Protein AF-A0A7S2X6U7-F1 (afdb_monomer_lite)

Organism: NCBI:txid641309

pLDDT: mean 71.82, std 23.66, range [27.11, 98.56]

Structure (mmCIF, N/CA/C/O backbone):
data_AF-A0A7S2X6U7-F1
#
_entry.id   AF-A0A7S2X6U7-F1
#
loop_
_atom_site.group_PDB
_atom_site.id
_atom_site.type_symbol
_atom_site.label_atom_id
_atom_site.label_alt_id
_atom_site.label_comp_id
_atom_site.label_asym_id
_atom_site.label_entity_id
_atom_site.label_seq_id
_atom_site.pdbx_PDB_ins_code
_atom_site.Cartn_x
_atom_site.Cartn_y
_atom_site.Cartn_z
_atom_site.occupancy
_atom_site.B_iso_or_equiv
_atom_site.auth_seq_id
_atom_site.auth_comp_id
_atom_site.auth_asym_id
_atom_site.auth_atom_id
_atom_site.pdbx_PDB_model_num
ATOM 1 N N . MET A 1 1 ? -25.472 -5.362 -15.253 1.00 47.94 1 MET A N 1
ATOM 2 C CA . MET A 1 1 ? -26.009 -4.084 -14.735 1.00 47.94 1 MET A CA 1
ATOM 3 C C . MET A 1 1 ? -25.404 -2.949 -15.537 1.00 47.94 1 MET A C 1
ATOM 5 O O . MET A 1 1 ? -24.225 -3.031 -15.860 1.00 47.94 1 MET A O 1
ATOM 9 N N . ARG A 1 2 ? -26.190 -1.933 -15.903 1.00 36.50 2 ARG A N 1
ATOM 10 C CA . ARG A 1 2 ? -25.631 -0.681 -16.430 1.00 36.50 2 ARG A CA 1
ATOM 11 C C . ARG A 1 2 ? -24.960 0.072 -15.272 1.00 36.50 2 ARG A C 1
ATOM 13 O O . ARG A 1 2 ? -25.341 -0.124 -14.120 1.00 36.50 2 ARG A O 1
ATOM 20 N N . PHE A 1 3 ? -23.956 0.897 -15.565 1.00 41.44 3 PHE A N 1
ATOM 21 C CA . PHE A 1 3 ? -23.145 1.609 -14.561 1.00 41.44 3 PHE A CA 1
ATOM 22 C C . PHE A 1 3 ? -23.933 2.624 -13.695 1.00 41.44 3 PHE A C 1
ATOM 24 O O . PHE A 1 3 ? -23.368 3.243 -12.801 1.00 41.44 3 PHE A O 1
ATOM 31 N N . ASP A 1 4 ? -25.234 2.798 -13.935 1.00 49.16 4 ASP A N 1
ATOM 32 C CA . ASP A 1 4 ? -26.130 3.788 -13.333 1.00 49.16 4 ASP A CA 1
ATOM 33 C C . ASP A 1 4 ? -27.298 3.170 -12.527 1.00 49.16 4 ASP A C 1
ATOM 35 O O . ASP A 1 4 ? -28.348 3.792 -12.342 1.00 49.16 4 ASP A O 1
ATOM 39 N N . THR A 1 5 ? -27.148 1.942 -12.026 1.00 43.78 5 THR A N 1
ATOM 40 C CA . THR A 1 5 ? -28.189 1.252 -11.236 1.00 43.78 5 THR A CA 1
ATOM 41 C C . THR A 1 5 ? -27.679 0.872 -9.841 1.00 43.78 5 THR A C 1
ATOM 43 O O . THR A 1 5 ? -26.534 0.450 -9.705 1.00 43.78 5 THR A O 1
ATOM 46 N N . VAL A 1 6 ? -28.518 1.004 -8.806 1.00 56.34 6 VAL A N 1
ATOM 47 C CA . VAL A 1 6 ? -28.219 0.581 -7.419 1.00 56.34 6 VAL A CA 1
ATOM 48 C C . VAL A 1 6 ? -29.300 -0.368 -6.884 1.00 56.34 6 VAL A C 1
ATOM 50 O O . VAL A 1 6 ? -30.431 -0.367 -7.378 1.00 56.34 6 VAL A O 1
ATOM 53 N N . VAL A 1 7 ? -28.950 -1.187 -5.886 1.00 58.34 7 VAL A N 1
ATOM 54 C CA . VAL A 1 7 ? -29.838 -2.189 -5.263 1.00 58.34 7 VAL A CA 1
ATOM 55 C C . VAL A 1 7 ? -30.674 -1.551 -4.142 1.00 58.34 7 VAL A C 1
ATOM 57 O O . VAL A 1 7 ? -30.137 -0.797 -3.333 1.00 58.34 7 VAL A O 1
ATOM 60 N N . GLY A 1 8 ? -31.985 -1.825 -4.112 1.00 65.12 8 GLY A N 1
ATOM 61 C CA . GLY A 1 8 ? -32.908 -1.406 -3.043 1.00 65.12 8 GLY A CA 1
ATOM 62 C C . GLY A 1 8 ? -33.070 -2.428 -1.904 1.00 65.12 8 GLY A C 1
ATOM 63 O O . GLY A 1 8 ? -32.222 -3.292 -1.709 1.00 65.12 8 GLY A O 1
ATOM 64 N N . GLU A 1 9 ? -34.179 -2.351 -1.156 1.00 59.53 9 GLU A N 1
ATOM 65 C CA . GLU A 1 9 ? -34.582 -3.396 -0.194 1.00 59.53 9 GLU A CA 1
ATOM 66 C C . GLU A 1 9 ? -34.986 -4.690 -0.923 1.00 59.53 9 GLU A C 1
ATOM 68 O O . GLU A 1 9 ? -35.644 -4.641 -1.965 1.00 59.53 9 GLU A O 1
ATOM 73 N N . PHE A 1 10 ? -34.634 -5.848 -0.362 1.00 56.69 10 PHE A N 1
ATOM 74 C CA . PHE A 1 10 ? -35.029 -7.161 -0.875 1.00 56.69 10 PHE A CA 1
ATOM 75 C C . PHE A 1 10 ? -35.418 -8.085 0.285 1.00 56.69 10 PHE A C 1
ATOM 77 O O . PHE A 1 10 ? -34.894 -7.973 1.391 1.00 56.69 10 PHE A O 1
ATOM 84 N N . ASN A 1 11 ? -36.368 -8.984 0.031 1.00 56.31 11 ASN A N 1
ATOM 85 C CA . ASN A 1 11 ? -36.926 -9.894 1.027 1.00 56.31 11 ASN A CA 1
ATOM 86 C C . ASN A 1 11 ? -36.502 -11.323 0.663 1.00 56.31 11 ASN A C 1
ATOM 88 O O . ASN A 1 11 ? -36.795 -11.767 -0.446 1.00 56.31 11 ASN A O 1
ATOM 92 N N . VAL A 1 12 ? -35.783 -12.019 1.550 1.00 56.94 12 VAL A N 1
ATOM 93 C CA . VAL A 1 12 ? -35.306 -13.392 1.304 1.00 56.94 12 VAL A CA 1
ATOM 94 C C . VAL A 1 12 ? -36.355 -14.373 1.836 1.00 56.94 12 VAL A C 1
ATOM 96 O O . VAL A 1 12 ? -36.555 -14.429 3.051 1.00 56.94 12 VAL A O 1
ATOM 99 N N . PRO A 1 13 ? -37.056 -15.137 0.977 1.00 56.38 13 PRO A N 1
ATOM 100 C CA . PRO A 1 13 ? -38.067 -16.076 1.443 1.00 56.38 13 PRO A CA 1
ATOM 101 C C . PRO A 1 13 ? -37.433 -17.221 2.252 1.00 56.38 13 PRO A C 1
ATOM 103 O O . PRO A 1 13 ? -36.347 -17.684 1.907 1.00 56.38 13 PRO A O 1
ATOM 106 N N . PRO A 1 14 ? -38.126 -17.754 3.274 1.00 60.50 14 PRO A N 1
ATOM 107 C CA . PRO A 1 14 ? -37.619 -18.840 4.119 1.00 60.50 14 PRO A CA 1
ATOM 108 C C . PRO A 1 14 ? -37.484 -20.212 3.415 1.00 60.50 14 PRO A C 1
ATOM 110 O O . PRO A 1 14 ? -37.078 -21.176 4.059 1.00 60.50 14 PRO A O 1
ATOM 113 N N . ALA A 1 15 ? -37.791 -20.326 2.113 1.00 54.41 15 ALA A N 1
ATOM 114 C CA . ALA A 1 15 ? -37.618 -21.551 1.325 1.00 54.41 15 ALA A CA 1
ATOM 115 C C . ALA A 1 15 ? -37.253 -21.256 -0.148 1.00 54.41 15 ALA A C 1
ATOM 117 O O . ALA A 1 15 ? -37.967 -20.536 -0.850 1.00 54.41 15 ALA A O 1
ATOM 118 N N . LEU A 1 16 ? -36.149 -21.851 -0.614 1.00 59.88 16 LEU A N 1
ATOM 119 C CA . LEU A 1 16 ? -35.613 -21.780 -1.982 1.00 59.88 16 LEU A CA 1
ATOM 120 C C . LEU A 1 16 ? -36.465 -22.612 -2.959 1.00 59.88 16 LEU A C 1
ATOM 122 O O . LEU A 1 16 ? -36.132 -23.754 -3.265 1.00 59.88 16 LEU A O 1
ATOM 126 N N . CYS A 1 17 ? -37.579 -22.060 -3.439 1.00 55.19 17 CYS A N 1
ATOM 127 C CA . CYS A 1 17 ? -38.293 -22.581 -4.619 1.00 55.19 17 CYS A CA 1
ATOM 128 C C . CYS A 1 17 ? -38.711 -21.484 -5.613 1.00 55.19 17 CYS A C 1
ATOM 130 O O . CYS A 1 17 ? -39.062 -21.810 -6.741 1.00 55.19 17 CYS A O 1
ATOM 132 N N . ASN A 1 18 ? -38.648 -20.204 -5.223 1.00 66.12 18 ASN A N 1
ATOM 133 C CA . ASN A 1 18 ? -38.999 -19.070 -6.079 1.00 66.12 18 ASN A CA 1
ATOM 134 C C . ASN A 1 18 ? -37.782 -18.142 -6.258 1.00 66.12 18 ASN A C 1
ATOM 136 O O . ASN A 1 18 ? -37.056 -17.944 -5.278 1.00 66.12 18 ASN A O 1
ATOM 140 N N . PRO A 1 19 ? -37.573 -17.553 -7.453 1.00 70.19 19 PRO A N 1
ATOM 141 C CA . PRO A 1 19 ? -36.501 -16.590 -7.692 1.00 70.19 19 PRO A CA 1
ATOM 142 C C . PRO A 1 19 ? -36.563 -15.408 -6.717 1.00 70.19 19 PRO A C 1
ATOM 144 O O . PRO A 1 19 ? -37.639 -14.903 -6.388 1.00 70.19 19 PRO A O 1
ATOM 147 N N . ILE A 1 20 ? -35.401 -14.938 -6.269 1.00 79.38 20 ILE A N 1
ATOM 148 C CA . ILE A 1 20 ? -35.270 -13.711 -5.482 1.00 79.38 20 ILE A CA 1
ATOM 149 C C . ILE A 1 20 ? -35.507 -12.530 -6.426 1.00 79.38 20 ILE A C 1
ATOM 151 O O . ILE A 1 20 ? -34.737 -12.316 -7.361 1.00 79.38 20 ILE A O 1
ATOM 155 N N . GLY A 1 21 ? -36.558 -11.751 -6.170 1.00 81.75 21 GLY A N 1
ATOM 156 C CA . GLY A 1 21 ? -36.839 -10.514 -6.896 1.00 81.75 21 GLY A CA 1
ATOM 157 C C . GLY A 1 21 ? -36.103 -9.323 -6.283 1.00 81.75 21 GLY A C 1
ATOM 158 O O . GLY A 1 21 ? -36.413 -8.902 -5.168 1.00 81.75 21 GLY A O 1
ATOM 159 N N . ILE A 1 22 ? -35.152 -8.748 -7.016 1.00 81.75 22 ILE A N 1
ATOM 160 C CA . ILE A 1 22 ? -34.400 -7.554 -6.616 1.00 81.75 22 ILE A CA 1
ATOM 161 C C . ILE A 1 22 ? -34.928 -6.348 -7.397 1.00 81.75 22 ILE A C 1
ATOM 163 O O . ILE A 1 22 ? -34.773 -6.280 -8.616 1.00 81.75 22 ILE A O 1
ATOM 167 N N . GLN A 1 23 ? -35.529 -5.371 -6.710 1.00 82.69 23 GLN A N 1
ATOM 168 C CA . GLN A 1 23 ? -35.964 -4.131 -7.362 1.00 82.69 23 GLN A CA 1
ATOM 169 C C . GLN A 1 23 ? -34.774 -3.230 -7.691 1.00 82.69 23 GLN A C 1
ATOM 171 O O . GLN A 1 23 ? -33.970 -2.884 -6.821 1.00 82.69 23 GLN A O 1
ATOM 176 N N . LEU A 1 24 ? -34.709 -2.798 -8.948 1.00 77.75 24 LEU A N 1
ATOM 177 C CA . LEU A 1 24 ? -33.688 -1.877 -9.421 1.00 77.75 24 LEU A CA 1
ATOM 178 C C . LEU A 1 24 ? -34.116 -0.420 -9.187 1.00 77.75 24 LEU A C 1
ATOM 180 O O . LEU A 1 24 ? -35.263 -0.014 -9.414 1.00 77.75 24 LEU A O 1
ATOM 184 N N . ILE A 1 25 ? -33.170 0.391 -8.715 1.00 76.81 25 ILE A N 1
ATOM 185 C CA . ILE A 1 25 ? -33.357 1.827 -8.492 1.00 76.81 25 ILE A CA 1
ATOM 186 C C . ILE A 1 25 ? -32.411 2.586 -9.422 1.00 76.81 25 ILE A C 1
ATOM 188 O O . ILE A 1 25 ? -31.224 2.269 -9.527 1.00 76.81 25 ILE A O 1
ATOM 192 N N . SER A 1 26 ? -32.934 3.618 -10.085 1.00 68.88 26 SER A N 1
ATOM 193 C CA . SER A 1 26 ? -32.126 4.506 -10.921 1.00 68.88 26 SER A CA 1
ATOM 194 C C . SER A 1 26 ? -31.208 5.361 -10.047 1.00 68.88 26 SER A C 1
ATOM 196 O O . SER A 1 26 ? -31.695 6.096 -9.178 1.00 68.88 26 SER A O 1
ATOM 198 N N . SER A 1 27 ? -29.896 5.318 -10.308 1.00 63.81 27 SER A N 1
ATOM 199 C CA . SER A 1 27 ? -28.904 6.098 -9.555 1.00 63.81 27 SER A CA 1
ATOM 200 C C . SER A 1 27 ? -29.105 7.611 -9.706 1.00 63.81 27 SER A C 1
ATOM 202 O O . SER A 1 27 ? -28.877 8.358 -8.758 1.00 63.81 27 SER A O 1
ATOM 204 N N . SER A 1 28 ? -29.604 8.069 -10.861 1.00 63.84 28 SER A N 1
ATOM 205 C CA . SER A 1 28 ? -29.776 9.494 -11.176 1.00 63.84 28 SER A CA 1
ATOM 206 C C . SER A 1 28 ? -31.009 10.132 -10.533 1.00 63.84 28 SER A C 1
ATOM 208 O O . SER A 1 28 ? -31.019 11.336 -10.285 1.00 63.84 28 SER A O 1
ATOM 210 N N . LYS A 1 29 ? -32.060 9.350 -10.255 1.00 59.91 29 LYS A N 1
ATOM 211 C CA . LYS A 1 29 ? -33.349 9.873 -9.761 1.00 59.91 29 LYS A CA 1
ATOM 212 C C . LYS A 1 29 ? -33.745 9.369 -8.375 1.00 59.91 29 LYS A C 1
ATOM 214 O O . LYS A 1 29 ? -34.781 9.803 -7.876 1.00 59.91 29 LYS A O 1
ATOM 219 N N . LYS A 1 30 ? -32.988 8.429 -7.784 1.00 60.78 30 LYS A N 1
ATOM 220 C CA . LYS A 1 30 ? -33.367 7.683 -6.562 1.00 60.78 30 LYS A CA 1
ATOM 221 C C . LYS A 1 30 ? -34.826 7.185 -6.597 1.00 60.78 30 LYS A C 1
ATOM 223 O O . LYS A 1 30 ? -35.488 7.077 -5.569 1.00 60.78 30 LYS A O 1
ATOM 228 N N . LYS A 1 31 ? -35.349 6.909 -7.796 1.00 61.62 31 LYS A N 1
ATOM 229 C CA . LYS A 1 31 ? -36.699 6.387 -8.028 1.00 61.62 31 LYS A CA 1
ATOM 230 C C . LYS A 1 31 ? -36.590 4.951 -8.514 1.00 61.62 31 LYS A C 1
ATOM 232 O O . LYS A 1 31 ? -35.707 4.628 -9.313 1.00 61.62 31 LYS A O 1
ATOM 237 N N . ARG A 1 32 ? -37.505 4.111 -8.025 1.00 63.69 32 ARG A N 1
ATOM 238 C CA . ARG A 1 32 ? -37.691 2.736 -8.500 1.00 63.69 32 ARG A CA 1
ATOM 239 C C . ARG A 1 32 ? -37.931 2.780 -10.007 1.00 63.69 32 ARG A C 1
ATOM 241 O O . ARG A 1 32 ? -38.762 3.565 -10.463 1.00 63.69 32 ARG A O 1
ATOM 248 N N . THR A 1 33 ? -37.191 1.976 -10.764 1.00 66.75 33 THR A N 1
ATOM 249 C CA . THR A 1 33 ? -37.375 1.893 -12.222 1.00 66.75 33 THR A CA 1
ATOM 250 C C . THR A 1 33 ? -38.609 1.070 -12.586 1.00 66.75 33 THR A C 1
ATOM 252 O O . THR A 1 33 ? -39.081 1.150 -13.713 1.00 66.75 33 THR A O 1
ATOM 255 N N . GLY A 1 34 ? -39.146 0.305 -11.626 1.00 71.69 34 GLY A N 1
ATOM 256 C CA . GLY A 1 34 ? -40.185 -0.701 -11.857 1.00 71.69 34 GLY A CA 1
ATOM 257 C C . GLY A 1 34 ? -39.620 -2.026 -12.378 1.00 71.69 34 GLY A C 1
ATOM 258 O O . GLY A 1 34 ? -40.352 -3.007 -12.449 1.00 71.69 34 GLY A O 1
ATOM 259 N N . GLU A 1 35 ? -38.324 -2.078 -12.691 1.00 79.94 35 GLU A N 1
ATOM 260 C CA . GLU A 1 35 ? -37.646 -3.290 -13.138 1.00 79.94 35 GLU A CA 1
ATOM 261 C C . GLU A 1 35 ? -37.267 -4.159 -11.934 1.00 79.94 35 GLU A C 1
ATOM 263 O O . GLU A 1 35 ? -36.759 -3.669 -10.919 1.00 79.94 35 GLU A O 1
ATOM 268 N N . THR A 1 36 ? -37.514 -5.461 -12.061 1.00 80.50 36 THR A N 1
ATOM 269 C CA . THR A 1 36 ? -37.141 -6.474 -11.071 1.00 80.50 36 THR A CA 1
ATOM 270 C C . THR A 1 36 ? -36.167 -7.443 -11.722 1.00 80.50 36 THR A C 1
ATOM 272 O O . THR A 1 36 ? -36.425 -7.940 -12.815 1.00 80.50 36 THR A O 1
ATOM 275 N N . LEU A 1 37 ? -35.040 -7.685 -11.061 1.00 84.38 37 LEU A N 1
ATOM 276 C CA . LEU A 1 37 ? -34.085 -8.715 -11.436 1.00 84.38 37 LEU A CA 1
ATOM 277 C C . LEU A 1 37 ? -34.421 -9.987 -10.658 1.00 84.38 37 LEU A C 1
ATOM 279 O O . LEU A 1 37 ? -34.395 -9.970 -9.431 1.00 84.38 37 LEU A O 1
ATOM 283 N N . GLU A 1 38 ? -34.725 -11.068 -11.365 1.00 87.06 38 GLU A N 1
ATOM 284 C CA . GLU A 1 38 ? -34.923 -12.388 -10.766 1.00 87.06 38 GLU A CA 1
ATOM 285 C C . GLU A 1 38 ? -33.590 -13.144 -10.729 1.00 87.06 38 GLU A C 1
ATOM 287 O O . GLU A 1 38 ? -32.910 -13.254 -11.751 1.00 87.06 38 GLU A O 1
ATOM 292 N N . VAL A 1 39 ? -33.193 -13.633 -9.550 1.00 85.31 39 VAL A N 1
ATOM 293 C CA . VAL A 1 39 ? -31.955 -14.408 -9.351 1.00 85.31 39 VAL A CA 1
ATOM 294 C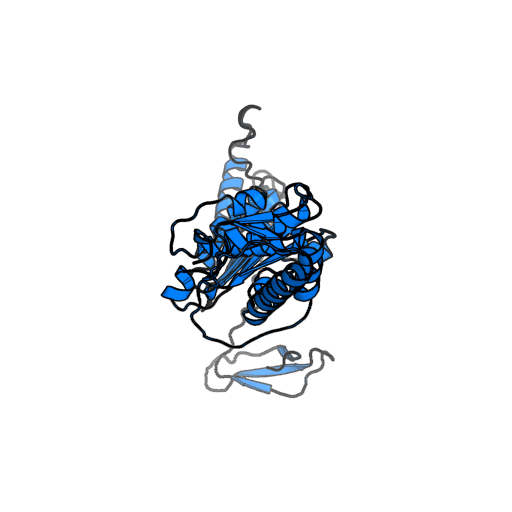 C . VAL A 1 39 ? -32.189 -15.613 -8.446 1.00 85.31 39 VAL A C 1
ATOM 296 O O . VAL A 1 39 ? -33.014 -15.561 -7.538 1.00 85.31 39 VAL A O 1
ATOM 299 N N . ASP A 1 40 ? -31.412 -16.679 -8.629 1.00 84.81 40 ASP A N 1
ATOM 300 C CA . ASP A 1 40 ? -31.451 -17.845 -7.734 1.00 84.81 40 ASP A CA 1
ATOM 301 C C . ASP A 1 40 ? -30.740 -17.579 -6.397 1.00 84.81 40 ASP A C 1
ATOM 303 O O . ASP A 1 40 ? -31.061 -18.177 -5.371 1.00 84.81 40 ASP A O 1
ATOM 307 N N . MET A 1 41 ? -29.754 -16.674 -6.402 1.00 82.06 41 MET A N 1
ATOM 308 C CA . MET A 1 41 ? -28.923 -16.354 -5.244 1.00 82.06 41 MET A CA 1
ATOM 309 C C . MET A 1 41 ? -28.457 -14.897 -5.277 1.00 82.06 41 MET A C 1
ATOM 311 O O . MET A 1 41 ? -28.133 -14.354 -6.333 1.00 82.06 41 MET A O 1
ATOM 315 N N . TYR A 1 42 ? -28.376 -14.280 -4.097 1.00 83.62 42 TYR A N 1
ATOM 316 C CA . TYR A 1 42 ? -27.847 -12.934 -3.901 1.00 83.62 42 TYR A CA 1
ATOM 317 C C . TYR A 1 42 ? -26.767 -12.930 -2.814 1.00 83.62 42 TYR A C 1
ATOM 319 O O . TYR A 1 42 ? -27.005 -13.395 -1.700 1.00 83.62 42 TYR A O 1
ATOM 327 N N . LEU A 1 43 ? -25.591 -12.379 -3.133 1.00 86.88 43 LEU A N 1
ATOM 328 C CA . LEU A 1 43 ? -24.491 -12.175 -2.190 1.00 86.88 43 LEU A CA 1
ATOM 329 C C . LEU A 1 43 ? -24.384 -10.689 -1.829 1.00 86.88 43 LEU A C 1
ATOM 331 O O . LEU A 1 43 ? -24.020 -9.866 -2.668 1.00 86.88 43 LEU A O 1
ATOM 335 N N . PHE A 1 44 ? -24.650 -10.352 -0.564 1.00 85.44 44 PHE A N 1
ATOM 336 C CA . PHE A 1 44 ? -24.457 -9.000 -0.042 1.00 85.44 44 PHE A CA 1
ATOM 337 C C . PHE A 1 44 ? -23.069 -8.842 0.584 1.00 85.44 44 PHE A C 1
ATOM 339 O O . PHE A 1 44 ? -22.850 -9.216 1.733 1.00 85.44 44 PHE A O 1
ATOM 346 N N . ALA A 1 45 ? -22.135 -8.265 -0.170 1.00 89.06 45 ALA A N 1
ATOM 347 C CA . ALA A 1 45 ? -20.757 -8.020 0.264 1.00 89.06 45 ALA A CA 1
ATOM 348 C C . ALA A 1 45 ? -20.413 -6.515 0.259 1.00 89.06 45 ALA A C 1
ATOM 350 O O . ALA A 1 45 ? -19.379 -6.107 -0.260 1.00 89.06 45 ALA A O 1
ATOM 351 N N . ALA A 1 46 ? -21.305 -5.672 0.797 1.00 86.31 46 ALA A N 1
ATOM 352 C CA . ALA A 1 46 ? -21.165 -4.210 0.743 1.00 86.31 46 ALA A CA 1
ATOM 353 C C . ALA A 1 46 ? -20.197 -3.617 1.787 1.00 86.31 46 ALA A C 1
ATOM 355 O O . ALA A 1 46 ? -19.842 -2.443 1.694 1.00 86.31 46 ALA A O 1
ATOM 356 N N . GLY A 1 47 ? -19.787 -4.397 2.789 1.00 85.81 47 GLY A N 1
ATOM 357 C CA . GLY A 1 47 ? -18.877 -3.947 3.837 1.00 85.81 47 GLY A CA 1
ATOM 358 C C . GLY A 1 47 ? -19.063 -4.693 5.153 1.00 85.81 47 GLY A C 1
ATOM 359 O O . GLY A 1 47 ? -19.772 -5.696 5.227 1.00 85.81 47 GLY A O 1
ATOM 360 N N . ARG A 1 48 ? -18.401 -4.186 6.194 1.00 87.56 48 ARG A N 1
ATOM 361 C CA . ARG A 1 48 ? -18.424 -4.704 7.567 1.00 87.56 48 ARG A CA 1
ATOM 362 C C . ARG A 1 48 ? -18.671 -3.548 8.533 1.00 87.56 48 ARG A C 1
ATOM 364 O O . ARG A 1 48 ? -18.281 -2.417 8.247 1.00 87.56 48 ARG A O 1
ATOM 371 N N . ILE A 1 49 ? -19.292 -3.850 9.666 1.00 88.94 49 ILE A N 1
ATOM 372 C CA . ILE A 1 49 ? -19.463 -2.918 10.784 1.00 88.94 49 ILE A CA 1
ATOM 373 C C . ILE A 1 49 ? -18.761 -3.470 12.032 1.00 88.94 49 ILE A C 1
ATOM 375 O O . ILE A 1 49 ? -18.678 -4.696 12.170 1.00 88.94 49 ILE A O 1
ATOM 379 N N . PRO A 1 50 ? -18.253 -2.602 12.926 1.00 91.00 50 PRO A N 1
ATOM 380 C CA . PRO A 1 50 ? -17.717 -3.020 14.217 1.00 91.00 50 PRO A CA 1
ATOM 381 C C . PRO A 1 50 ? -18.727 -3.851 15.011 1.00 91.00 50 PRO A C 1
ATOM 383 O O . PRO A 1 50 ? -19.907 -3.504 15.084 1.00 91.00 50 PRO A O 1
ATOM 386 N N . ASN A 1 51 ? -18.266 -4.929 15.645 1.00 93.25 51 ASN A N 1
ATOM 387 C CA . ASN A 1 51 ? -19.106 -5.713 16.546 1.00 93.25 51 ASN A CA 1
ATOM 388 C C . ASN A 1 51 ? -19.087 -5.096 17.953 1.00 93.25 51 ASN A C 1
ATOM 390 O O . ASN A 1 51 ? -18.397 -5.601 18.829 1.00 93.25 51 ASN A O 1
ATOM 394 N N . THR A 1 52 ? -19.772 -3.964 18.131 1.00 94.44 52 THR A N 1
ATOM 395 C CA . THR A 1 52 ? -19.811 -3.199 19.397 1.00 94.44 52 THR A CA 1
ATOM 396 C C . THR A 1 52 ? -21.189 -3.173 20.060 1.00 94.44 52 THR A C 1
ATOM 398 O O . THR A 1 52 ? -21.317 -2.747 21.210 1.00 94.44 52 THR A O 1
ATOM 401 N N . ALA A 1 53 ? -22.222 -3.649 19.360 1.00 91.75 53 ALA A N 1
ATOM 402 C CA . ALA A 1 53 ? -23.575 -3.759 19.889 1.00 91.75 53 ALA A CA 1
ATOM 403 C C . ALA A 1 53 ? -23.643 -4.770 21.047 1.00 91.75 53 ALA A C 1
ATOM 405 O O . ALA A 1 53 ? -22.958 -5.790 21.036 1.00 91.75 53 ALA A O 1
ATOM 406 N N . ASP A 1 54 ? -24.473 -4.470 22.049 1.00 91.00 54 ASP A N 1
ATOM 407 C CA . ASP A 1 54 ? -24.778 -5.343 23.195 1.00 91.00 54 ASP A CA 1
ATOM 408 C C . ASP A 1 54 ? -23.571 -5.805 24.041 1.00 91.00 54 ASP A C 1
ATOM 410 O O . ASP A 1 54 ? -23.695 -6.691 24.885 1.00 91.00 54 ASP A O 1
ATOM 414 N N . MET A 1 55 ? -22.409 -5.156 23.896 1.00 93.69 55 MET A N 1
ATOM 415 C CA . MET A 1 55 ? -21.204 -5.440 24.691 1.00 93.69 55 MET A CA 1
ATOM 416 C C . MET A 1 55 ? -21.180 -4.744 26.063 1.00 93.69 55 MET A C 1
ATOM 418 O O . MET A 1 55 ? -20.288 -5.001 26.868 1.00 93.69 55 MET A O 1
ATOM 422 N N . GLY A 1 56 ? -22.127 -3.840 26.339 1.00 94.62 56 GLY A N 1
ATOM 423 C CA . GLY A 1 56 ? -22.131 -3.038 27.570 1.00 94.62 56 GLY A CA 1
ATOM 424 C C . GLY A 1 56 ? -20.966 -2.045 27.665 1.00 94.62 56 GLY A C 1
ATOM 425 O O . GLY A 1 56 ? -20.495 -1.762 28.766 1.00 94.62 56 GLY A O 1
ATOM 426 N N . LEU A 1 57 ? -20.480 -1.538 26.522 1.00 95.62 57 LEU A N 1
ATOM 427 C CA . LEU A 1 57 ? -19.366 -0.579 26.446 1.00 95.62 57 LEU A CA 1
ATOM 428 C C . LEU A 1 57 ? -19.654 0.710 27.228 1.00 95.62 57 LEU A C 1
ATOM 430 O O . LEU A 1 57 ? -18.771 1.240 27.896 1.00 95.62 57 LEU A O 1
ATOM 434 N N . ASP A 1 58 ? -20.908 1.157 27.214 1.00 94.19 58 ASP A N 1
ATOM 435 C CA . ASP A 1 58 ? -21.411 2.285 27.997 1.00 94.19 58 ASP A CA 1
ATOM 436 C C . ASP A 1 58 ? -21.205 2.071 29.504 1.00 94.19 58 ASP A C 1
ATOM 438 O O . ASP A 1 58 ? -20.692 2.948 30.200 1.00 94.19 58 ASP A O 1
ATOM 442 N N . LYS A 1 59 ? -21.525 0.871 30.002 1.00 96.06 59 LYS A N 1
ATOM 443 C CA . LYS A 1 59 ? -21.327 0.486 31.408 1.00 96.06 59 LYS A CA 1
ATOM 444 C C . LYS A 1 59 ? -19.849 0.374 31.770 1.00 96.06 59 LYS A C 1
ATOM 446 O O . LYS A 1 59 ? -19.496 0.588 32.926 1.00 96.06 59 LYS A O 1
ATOM 451 N N . ALA A 1 60 ? -19.005 0.039 30.796 1.00 95.75 60 ALA A N 1
ATOM 452 C CA . ALA A 1 60 ? -17.555 -0.011 30.946 1.00 95.75 60 ALA A CA 1
ATOM 453 C C . ALA A 1 60 ? -16.882 1.372 30.827 1.00 95.75 60 ALA A C 1
ATOM 455 O O . ALA A 1 60 ? -15.685 1.474 31.076 1.00 95.75 60 ALA A O 1
ATOM 456 N N . GLY A 1 61 ? -17.617 2.433 30.468 1.00 96.62 61 GLY A N 1
ATOM 457 C CA . GLY A 1 61 ? -17.056 3.772 30.251 1.00 96.62 61 GLY A CA 1
ATOM 458 C C . GLY A 1 61 ? -16.283 3.924 28.934 1.00 96.62 61 GLY A C 1
ATOM 459 O O . GLY A 1 61 ? -15.483 4.847 28.800 1.00 96.62 61 GLY A O 1
ATOM 460 N N . ILE A 1 62 ? -16.506 3.032 27.967 1.00 97.88 62 ILE A N 1
ATOM 461 C CA . ILE A 1 62 ? -15.840 3.023 26.661 1.00 97.88 62 ILE A CA 1
ATOM 462 C C . ILE A 1 62 ? -16.679 3.830 25.670 1.00 97.88 62 ILE A C 1
ATOM 464 O O . ILE A 1 62 ? -17.850 3.525 25.440 1.00 97.88 62 ILE A O 1
ATOM 468 N N . GLN A 1 63 ? -16.079 4.855 25.066 1.00 96.62 63 GLN A N 1
ATOM 469 C CA . GLN A 1 63 ? -16.759 5.673 24.068 1.00 96.62 63 GLN A CA 1
ATOM 470 C C . GLN A 1 63 ? -16.659 5.053 22.668 1.00 96.62 63 GLN A C 1
ATOM 472 O O . GLN A 1 63 ? -15.636 4.477 22.287 1.00 96.62 63 GLN A O 1
ATOM 477 N N . ILE A 1 64 ? -17.728 5.218 21.891 1.00 95.81 64 ILE A N 1
ATOM 478 C CA . ILE A 1 64 ? -17.811 4.828 20.482 1.00 95.81 64 ILE A CA 1
ATOM 479 C C . ILE A 1 64 ? -18.157 6.041 19.616 1.00 95.81 64 ILE A C 1
ATOM 481 O O . ILE A 1 64 ? -18.796 6.980 20.096 1.00 95.81 64 ILE A O 1
ATOM 485 N N . ASP A 1 65 ? -17.746 6.022 18.351 1.00 92.62 65 ASP A N 1
ATOM 486 C CA . ASP A 1 65 ? -18.096 7.068 17.388 1.00 92.62 65 ASP A CA 1
ATOM 487 C C . ASP A 1 65 ? -19.477 6.853 16.734 1.00 92.62 65 ASP A C 1
ATOM 489 O O . ASP A 1 65 ? -20.186 5.880 17.003 1.00 92.62 65 ASP A O 1
ATOM 493 N N . ASP A 1 66 ? -19.861 7.765 15.836 1.00 91.75 66 ASP A N 1
ATOM 494 C CA . ASP A 1 66 ? -21.134 7.736 15.101 1.00 91.75 66 ASP A CA 1
ATOM 495 C C . ASP A 1 66 ? -21.291 6.531 14.154 1.00 91.75 66 ASP A C 1
ATOM 497 O O . ASP A 1 66 ? -22.394 6.248 13.681 1.00 91.75 66 ASP A O 1
ATOM 501 N N . ARG A 1 67 ? -20.206 5.794 13.894 1.00 89.12 67 ARG A N 1
ATOM 502 C CA . ARG A 1 67 ? -20.181 4.560 13.098 1.00 89.12 67 ARG A CA 1
ATOM 503 C C . ARG A 1 67 ? -20.024 3.305 13.956 1.00 89.12 67 ARG A C 1
ATOM 505 O O . ARG A 1 67 ? -19.823 2.222 13.403 1.00 89.12 67 ARG A O 1
ATOM 512 N N . GLY A 1 68 ? -20.111 3.437 15.279 1.00 91.62 68 GLY A N 1
ATOM 513 C CA . GLY A 1 68 ? -19.993 2.338 16.232 1.00 91.62 68 GLY A CA 1
ATOM 514 C C . GLY A 1 68 ? -18.565 1.829 16.432 1.00 91.62 68 GLY A C 1
ATOM 515 O O . GLY A 1 68 ? -18.400 0.725 16.947 1.00 91.62 68 GLY A O 1
ATOM 516 N N . ARG A 1 69 ? -17.538 2.584 16.022 1.00 92.69 69 ARG A N 1
ATOM 517 C CA . ARG A 1 69 ? -16.124 2.231 16.231 1.00 92.69 69 ARG A CA 1
ATOM 518 C C . ARG A 1 69 ? -15.695 2.599 17.644 1.00 92.69 69 ARG A C 1
ATOM 520 O O . ARG A 1 69 ? -16.092 3.647 18.145 1.00 92.69 69 ARG A O 1
ATOM 527 N N . VAL A 1 70 ? -14.870 1.763 18.269 1.00 94.75 70 VAL A N 1
ATOM 528 C CA . VAL A 1 70 ? -14.281 2.061 19.580 1.00 94.75 70 VAL A CA 1
ATOM 529 C C . VAL A 1 70 ? -13.276 3.195 19.423 1.00 94.75 70 VAL A C 1
ATOM 531 O O . VAL A 1 70 ? -12.367 3.111 18.597 1.00 94.75 70 VAL A O 1
ATOM 534 N N . MET A 1 71 ? -13.443 4.254 20.214 1.00 92.00 71 MET A N 1
ATOM 535 C CA . MET A 1 71 ? -12.484 5.351 20.245 1.00 92.00 71 MET A CA 1
ATOM 536 C C . MET A 1 71 ? -11.301 4.983 21.132 1.00 92.00 71 MET A C 1
ATOM 538 O O . MET A 1 71 ? -11.484 4.527 22.263 1.00 92.00 71 MET A O 1
ATOM 542 N N . VAL A 1 72 ? -10.099 5.212 20.613 1.00 90.38 72 VAL A N 1
ATOM 543 C CA . VAL A 1 72 ? -8.840 4.965 21.312 1.00 90.38 72 VAL A CA 1
ATOM 544 C C . VAL A 1 72 ? -7.872 6.133 21.138 1.00 90.38 72 VAL A C 1
ATOM 546 O O . VAL A 1 72 ? -8.008 6.922 20.199 1.00 90.38 72 VAL A O 1
ATOM 549 N N . ASP A 1 73 ? -6.906 6.242 22.041 1.00 86.56 73 ASP A N 1
ATOM 550 C CA . ASP A 1 73 ? -5.801 7.195 21.964 1.00 86.56 73 ASP A CA 1
ATOM 551 C C . ASP A 1 73 ? -4.615 6.673 21.116 1.00 86.56 73 ASP A C 1
ATOM 553 O O . ASP A 1 73 ? -4.716 5.670 20.404 1.00 86.56 73 ASP A O 1
ATOM 557 N N . GLU A 1 74 ? -3.470 7.367 21.160 1.00 79.38 74 GLU A N 1
ATOM 558 C CA . GLU A 1 74 ? -2.221 6.928 20.508 1.00 79.38 74 GLU A CA 1
ATOM 559 C C . GLU A 1 74 ? -1.703 5.549 20.926 1.00 79.38 74 GLU A C 1
ATOM 561 O O . GLU A 1 74 ? -0.971 4.939 20.150 1.00 79.38 74 GLU A O 1
ATOM 566 N N . ASN A 1 75 ? -2.062 5.062 22.111 1.00 81.44 75 ASN A N 1
ATOM 567 C CA . ASN A 1 75 ? -1.604 3.792 22.667 1.00 81.44 75 ASN A CA 1
ATOM 568 C C . ASN A 1 75 ? -2.623 2.667 22.456 1.00 81.44 75 ASN A C 1
ATOM 570 O O . ASN A 1 75 ? -2.446 1.569 22.982 1.00 81.44 75 ASN A O 1
ATOM 574 N N . LEU A 1 76 ? -3.683 2.934 21.685 1.00 88.56 76 LEU A N 1
ATOM 575 C CA . LEU A 1 76 ? -4.853 2.069 21.539 1.00 88.56 76 LEU A CA 1
ATOM 576 C C . LEU A 1 76 ? -5.639 1.875 22.846 1.00 88.56 76 LEU A C 1
ATOM 578 O O . LEU A 1 76 ? -6.440 0.941 22.951 1.00 88.56 76 LEU A O 1
ATOM 582 N N . GLU A 1 77 ? -5.433 2.751 23.833 1.00 91.50 77 GLU A N 1
ATOM 583 C CA . GLU A 1 77 ? -6.196 2.759 25.076 1.00 91.50 77 GLU A CA 1
ATOM 584 C C . GLU A 1 77 ? -7.551 3.425 24.821 1.00 91.50 77 GLU A C 1
ATOM 586 O O . GLU A 1 77 ? -7.655 4.477 24.188 1.00 91.50 77 GLU A O 1
ATOM 591 N N . THR A 1 78 ? -8.621 2.785 25.275 1.00 95.31 78 THR A N 1
ATOM 592 C CA . THR A 1 78 ? -9.983 3.309 25.167 1.00 95.31 78 THR A CA 1
ATOM 593 C C . THR A 1 78 ? -10.219 4.440 26.173 1.00 95.31 78 THR A C 1
ATOM 595 O O . THR A 1 78 ? -9.391 4.736 27.028 1.00 95.31 78 THR A O 1
ATOM 598 N N . SER A 1 79 ? -11.408 5.044 26.153 1.00 96.25 79 SER A N 1
ATOM 599 C CA . SER A 1 79 ? -11.813 6.003 27.196 1.00 96.25 79 SER A CA 1
ATOM 600 C C . SER A 1 79 ? -11.876 5.404 28.612 1.00 96.25 79 SER A C 1
ATOM 602 O O . SER A 1 79 ? -11.895 6.155 29.589 1.00 96.25 79 SER A O 1
ATOM 604 N N . ALA A 1 80 ? -11.918 4.073 28.734 1.00 96.88 80 ALA A N 1
ATOM 605 C CA . ALA A 1 80 ? -11.819 3.374 30.004 1.00 96.88 80 ALA A CA 1
ATOM 606 C C . ALA A 1 80 ? -10.355 3.019 30.297 1.00 96.88 80 ALA A C 1
ATOM 608 O O . ALA A 1 80 ? -9.699 2.329 29.519 1.00 96.88 80 ALA A O 1
ATOM 609 N N . LYS A 1 81 ? -9.862 3.465 31.457 1.00 93.94 81 LYS A N 1
ATOM 610 C CA . LYS A 1 81 ? -8.464 3.279 31.859 1.00 93.94 81 LYS A CA 1
ATOM 611 C C . LYS A 1 81 ? -8.074 1.797 31.924 1.00 93.94 81 LYS A C 1
ATOM 613 O O . LYS A 1 81 ? -8.792 0.997 32.523 1.00 93.94 81 LYS A O 1
ATOM 618 N N . ASN A 1 82 ? -6.892 1.472 31.403 1.00 92.31 82 ASN A N 1
ATOM 619 C CA . ASN A 1 82 ? -6.318 0.131 31.275 1.00 92.31 82 ASN A CA 1
ATOM 620 C C . ASN A 1 82 ? -7.158 -0.833 30.415 1.00 92.31 82 ASN A C 1
ATOM 622 O O . ASN A 1 82 ? -7.028 -2.052 30.547 1.00 92.31 82 ASN A O 1
ATOM 626 N N . VAL A 1 83 ? -8.033 -0.312 29.553 1.00 95.62 83 VAL A N 1
ATOM 627 C CA . VAL A 1 83 ? -8.794 -1.100 28.580 1.00 95.62 83 VAL A CA 1
ATOM 628 C C . VAL A 1 83 ? -8.389 -0.647 27.190 1.00 95.62 83 VAL A C 1
ATOM 630 O O . VAL A 1 83 ? -8.451 0.539 26.891 1.00 95.62 83 VAL A O 1
ATOM 633 N N . TYR A 1 84 ? -8.008 -1.591 26.336 1.00 94.00 84 TYR A N 1
ATOM 634 C CA . TYR A 1 84 ? -7.474 -1.326 25.001 1.00 94.00 84 TYR A CA 1
ATOM 635 C C . TYR A 1 84 ? -8.333 -2.004 23.934 1.00 94.00 84 TYR A C 1
ATOM 637 O O . TYR A 1 84 ? -9.055 -2.962 24.224 1.00 94.00 84 TYR A O 1
ATOM 645 N N . ALA A 1 85 ? -8.238 -1.531 22.693 1.00 93.25 85 ALA A N 1
ATOM 646 C CA . ALA A 1 85 ? -8.940 -2.119 21.557 1.00 93.25 85 ALA A CA 1
ATOM 647 C C . ALA A 1 85 ? -8.037 -2.215 20.321 1.00 93.25 85 ALA A C 1
ATOM 649 O O . ALA A 1 85 ? -7.178 -1.373 20.096 1.00 93.25 85 ALA A O 1
ATOM 650 N N . ALA A 1 86 ? -8.241 -3.252 19.509 1.00 91.94 86 ALA A N 1
ATOM 651 C CA . ALA A 1 86 ? -7.476 -3.520 18.294 1.00 91.94 86 ALA A CA 1
ATOM 652 C C . ALA A 1 86 ? -8.344 -4.252 17.260 1.00 91.94 86 ALA A C 1
ATOM 654 O O . ALA A 1 86 ? -9.324 -4.914 17.608 1.00 91.94 86 ALA A O 1
ATOM 655 N N . GLY A 1 87 ? -7.964 -4.163 15.988 1.00 91.00 87 GLY A N 1
ATOM 656 C CA . GLY A 1 87 ? -8.643 -4.797 14.862 1.00 91.00 87 GLY A CA 1
ATOM 657 C C . GLY A 1 87 ? -9.856 -4.015 14.357 1.00 91.00 87 GLY A C 1
ATOM 658 O O . GLY A 1 87 ? -9.998 -2.814 14.584 1.00 91.00 87 GLY A O 1
ATOM 659 N N . ASP A 1 88 ? -10.762 -4.727 13.681 1.00 91.50 88 ASP A N 1
ATOM 660 C CA . ASP A 1 88 ? -11.933 -4.173 12.980 1.00 91.50 88 ASP A CA 1
ATOM 661 C C . ASP A 1 88 ? -12.829 -3.260 13.838 1.00 91.50 88 ASP A C 1
ATOM 663 O O . ASP A 1 88 ? -13.556 -2.427 13.292 1.00 91.50 88 ASP A O 1
ATOM 667 N N . VAL A 1 89 ? -12.790 -3.385 15.172 1.00 92.94 89 VAL A N 1
ATOM 668 C CA . VAL A 1 89 ? -13.562 -2.521 16.083 1.00 92.94 89 VAL A CA 1
ATOM 669 C C . VAL A 1 89 ? -13.112 -1.059 16.047 1.00 92.94 89 VAL A C 1
ATOM 671 O O . VAL A 1 89 ? -13.895 -0.183 16.404 1.00 92.94 89 VAL A O 1
ATOM 674 N N . LEU A 1 90 ? -11.893 -0.789 15.570 1.00 89.69 90 LEU A N 1
ATOM 675 C CA . LEU A 1 90 ? -11.354 0.559 15.371 1.00 89.69 90 LEU A CA 1
ATOM 676 C C . LEU A 1 90 ? -11.728 1.158 14.003 1.00 89.69 90 LEU A C 1
ATOM 678 O O . LEU A 1 90 ? -11.577 2.359 13.776 1.00 89.69 90 LEU A O 1
ATOM 682 N N . GLY A 1 91 ? -12.251 0.340 13.084 1.00 85.00 91 GLY A N 1
ATOM 683 C CA . GLY A 1 91 ? -12.553 0.730 11.710 1.00 85.00 91 GLY A CA 1
ATOM 684 C C . GLY A 1 91 ? -11.462 0.355 10.697 1.00 85.00 91 GLY A C 1
ATOM 685 O O . GLY A 1 91 ? -10.599 -0.473 10.980 1.00 85.00 91 GLY A O 1
ATOM 686 N N . PRO A 1 92 ? -11.534 0.900 9.468 1.00 79.56 92 PRO A N 1
ATOM 687 C CA . PRO A 1 92 ? -10.634 0.519 8.385 1.00 79.56 92 PRO A CA 1
ATOM 688 C C . PRO A 1 92 ? -9.187 1.007 8.604 1.00 79.56 92 PRO A C 1
ATOM 690 O O . PRO A 1 92 ? -9.007 2.083 9.171 1.00 79.56 92 PRO A O 1
ATOM 693 N N . PRO A 1 93 ? -8.175 0.287 8.074 1.00 78.81 93 PRO A N 1
ATOM 694 C CA . PRO A 1 93 ? -8.295 -0.935 7.272 1.00 78.81 93 PRO A CA 1
ATOM 695 C C . PRO A 1 93 ? -8.539 -2.184 8.141 1.00 78.81 93 PRO A C 1
ATOM 697 O O . PRO A 1 93 ? -7.694 -2.565 8.948 1.00 78.81 93 PRO A O 1
ATOM 700 N N . GLY A 1 94 ? -9.690 -2.838 7.942 1.00 82.94 94 GLY A N 1
ATOM 701 C CA . GLY A 1 94 ? -10.091 -4.050 8.666 1.00 82.94 94 GLY A CA 1
ATOM 702 C C . GLY A 1 94 ? -9.484 -5.298 8.035 1.00 82.94 94 GLY A C 1
ATOM 703 O O . GLY A 1 94 ? -10.139 -5.980 7.244 1.00 82.94 94 GLY A O 1
ATOM 704 N N . LEU A 1 95 ? -8.198 -5.532 8.302 1.00 87.25 95 LEU A N 1
ATOM 705 C CA . LEU A 1 95 ? -7.410 -6.630 7.747 1.00 87.25 95 LEU A CA 1
ATOM 706 C C . LEU A 1 95 ? -6.795 -7.448 8.879 1.00 87.25 95 LEU A C 1
ATOM 708 O O . LEU A 1 95 ? -6.495 -6.938 9.955 1.00 87.25 95 LEU A O 1
ATOM 712 N N . ALA A 1 96 ? -6.549 -8.730 8.616 1.00 90.38 96 ALA A N 1
ATOM 713 C CA . ALA A 1 96 ? -5.943 -9.606 9.612 1.00 90.38 96 ALA A CA 1
ATOM 714 C C . ALA A 1 96 ? -4.548 -9.115 10.039 1.00 90.38 96 ALA A C 1
ATOM 716 O O . ALA A 1 96 ? -4.252 -9.077 11.229 1.00 90.38 96 ALA A O 1
ATOM 717 N N . SER A 1 97 ? -3.713 -8.691 9.086 1.00 85.19 97 SER A N 1
ATOM 718 C CA . SER A 1 97 ? -2.366 -8.179 9.366 1.00 85.19 97 SER A CA 1
ATOM 719 C C . SER A 1 97 ? -2.393 -6.903 10.205 1.00 85.19 97 SER A C 1
ATOM 721 O O . SER A 1 97 ? -1.658 -6.803 11.180 1.00 85.19 97 SER A O 1
ATOM 723 N N . THR A 1 98 ? -3.278 -5.955 9.886 1.00 82.38 98 THR A N 1
ATOM 724 C CA . THR A 1 98 ? -3.404 -4.707 10.653 1.00 82.38 98 THR A CA 1
ATOM 725 C C . THR A 1 98 ? -3.922 -4.976 12.062 1.00 82.38 98 THR A C 1
ATOM 727 O O . THR A 1 98 ? -3.406 -4.397 13.011 1.00 82.38 98 THR A O 1
ATOM 730 N N . GLY A 1 99 ? -4.868 -5.906 12.222 1.00 87.69 99 GLY A N 1
ATOM 731 C CA . GLY A 1 99 ? -5.359 -6.328 13.534 1.00 87.69 99 GLY A CA 1
ATOM 732 C C . GLY A 1 99 ? -4.300 -7.021 14.397 1.00 87.69 99 GLY A C 1
ATOM 733 O O . GLY A 1 99 ? -4.233 -6.747 15.594 1.00 87.69 99 GLY A O 1
ATOM 734 N N . ILE A 1 100 ? -3.454 -7.878 13.809 1.00 87.81 100 ILE A N 1
ATOM 735 C CA . ILE A 1 100 ? -2.332 -8.524 14.516 1.00 87.81 100 ILE A CA 1
ATOM 736 C C . ILE A 1 100 ? -1.363 -7.466 15.042 1.00 87.81 100 ILE A C 1
ATOM 738 O O . ILE A 1 100 ? -1.039 -7.460 16.226 1.00 87.81 100 ILE A O 1
ATOM 742 N N . GLU A 1 101 ? -0.948 -6.545 14.178 1.00 84.00 101 GLU A N 1
ATOM 743 C CA . GLU A 1 101 ? -0.005 -5.493 14.541 1.00 84.00 101 GLU A CA 1
ATOM 744 C C . GLU A 1 101 ? -0.582 -4.538 15.599 1.00 84.00 101 GLU A C 1
ATOM 746 O O . GLU A 1 101 ? 0.080 -4.239 16.592 1.00 84.00 101 GLU A O 1
ATOM 751 N N . GLN A 1 102 ? -1.842 -4.114 15.453 1.00 85.75 102 GLN A N 1
ATOM 752 C CA . GLN A 1 102 ? -2.541 -3.325 16.475 1.00 85.75 102 GLN A CA 1
ATOM 753 C C . GLN A 1 102 ? -2.628 -4.074 17.812 1.00 85.75 102 GLN A C 1
ATOM 755 O O . GLN A 1 102 ? -2.416 -3.479 18.865 1.00 85.75 102 GLN A O 1
ATOM 760 N N . GLY A 1 103 ? -2.913 -5.379 17.788 1.00 89.50 103 GLY A N 1
ATOM 761 C CA . GLY A 1 103 ? -2.968 -6.210 18.989 1.00 89.50 103 GLY A CA 1
ATOM 762 C C . GLY A 1 103 ? -1.620 -6.286 19.708 1.00 89.50 103 GLY A C 1
ATOM 763 O O . GLY A 1 103 ? -1.567 -6.084 20.921 1.00 89.50 103 GLY A O 1
ATOM 764 N N . THR A 1 104 ? -0.531 -6.504 18.965 1.00 85.75 104 THR A N 1
ATOM 765 C CA . THR A 1 104 ? 0.834 -6.468 19.513 1.00 85.75 104 THR A CA 1
ATOM 766 C C . THR A 1 104 ? 1.124 -5.113 20.160 1.00 85.75 104 THR A C 1
ATOM 768 O O . THR A 1 104 ? 1.601 -5.071 21.291 1.00 85.75 104 THR A O 1
ATOM 771 N N . ALA A 1 105 ? 0.767 -4.008 19.502 1.00 81.38 105 ALA A N 1
ATOM 772 C CA . ALA A 1 105 ? 0.971 -2.666 20.047 1.00 81.38 105 ALA A CA 1
ATOM 773 C C . ALA A 1 105 ? 0.185 -2.397 21.330 1.00 81.38 105 ALA A C 1
ATOM 775 O O . ALA A 1 105 ? 0.734 -1.839 22.277 1.00 81.38 105 ALA A O 1
ATOM 776 N N . ALA A 1 106 ? -1.088 -2.798 21.363 1.00 86.50 106 ALA A N 1
ATOM 777 C CA . ALA A 1 106 ? -1.935 -2.640 22.538 1.00 86.50 106 ALA A CA 1
ATOM 778 C C . ALA A 1 106 ? -1.346 -3.399 23.737 1.00 86.50 106 ALA A C 1
ATOM 780 O O . ALA A 1 106 ? -1.298 -2.865 24.841 1.00 86.50 106 ALA A O 1
ATOM 781 N N . VAL A 1 107 ? -0.838 -4.617 23.518 1.00 88.38 107 VAL A N 1
ATOM 782 C CA . VAL A 1 107 ? -0.165 -5.398 24.566 1.00 88.38 107 VAL A CA 1
ATOM 783 C C . VAL A 1 107 ? 1.128 -4.719 25.024 1.00 88.38 107 VAL A C 1
ATOM 785 O O . VAL A 1 107 ? 1.332 -4.586 26.227 1.00 88.38 107 VAL A O 1
ATOM 788 N N . SER A 1 108 ? 1.978 -4.238 24.113 1.00 82.75 108 SER A N 1
ATOM 789 C CA . SER A 1 108 ? 3.186 -3.485 24.492 1.00 82.75 108 SER A CA 1
ATOM 790 C C . SER A 1 108 ? 2.849 -2.247 25.333 1.00 82.75 108 SER A C 1
ATOM 792 O O . SER A 1 108 ? 3.464 -2.019 26.375 1.00 82.75 108 SER A O 1
ATOM 794 N N . ALA A 1 109 ? 1.812 -1.499 24.943 1.00 81.50 109 ALA A N 1
ATOM 795 C CA . ALA A 1 109 ? 1.340 -0.341 25.693 1.00 81.50 109 ALA A CA 1
ATOM 796 C C . ALA A 1 109 ? 0.833 -0.709 27.101 1.00 81.50 109 ALA A C 1
ATOM 798 O O . ALA A 1 109 ? 1.144 0.001 28.057 1.00 81.50 109 ALA A O 1
ATOM 799 N N . MET A 1 110 ? 0.120 -1.834 27.258 1.00 86.44 110 MET A N 1
ATOM 800 C CA . MET A 1 110 ? -0.362 -2.314 28.566 1.00 86.44 110 MET A CA 1
ATOM 801 C C . MET A 1 110 ? 0.767 -2.548 29.575 1.00 86.44 110 MET A C 1
ATOM 803 O O . MET A 1 110 ? 0.586 -2.300 30.767 1.00 86.44 110 MET A O 1
ATOM 807 N N . PHE A 1 111 ? 1.914 -3.062 29.126 1.00 84.38 111 PHE A N 1
ATOM 808 C CA . PHE A 1 111 ? 3.012 -3.453 30.016 1.00 84.38 111 PHE A CA 1
ATOM 809 C C . PHE A 1 111 ? 4.020 -2.335 30.290 1.00 84.38 111 PHE A C 1
ATOM 811 O O . PHE A 1 111 ? 4.986 -2.556 31.016 1.00 84.38 111 PHE A O 1
ATOM 818 N N . GLY A 1 112 ? 3.794 -1.131 29.760 1.00 70.19 112 GLY A N 1
ATOM 819 C CA . GLY A 1 112 ? 4.763 -0.045 29.887 1.00 70.19 112 GLY A CA 1
ATOM 820 C C . GLY A 1 112 ? 6.027 -0.271 29.057 1.00 70.19 112 GLY A C 1
ATOM 821 O O . GLY A 1 112 ? 6.943 0.540 29.147 1.00 70.19 112 GLY A O 1
ATOM 822 N N . ASP A 1 113 ? 6.030 -1.282 28.178 1.00 57.06 113 ASP A N 1
ATOM 823 C CA . ASP A 1 113 ? 6.927 -1.380 27.022 1.00 57.06 113 ASP A CA 1
ATOM 824 C C . ASP A 1 113 ? 6.472 -0.369 25.957 1.00 57.06 113 ASP A C 1
ATOM 826 O O . ASP A 1 113 ? 6.353 -0.657 24.761 1.00 57.06 113 ASP A O 1
ATOM 830 N N . VAL A 1 114 ? 6.206 0.865 26.394 1.00 50.97 114 VAL A N 1
ATOM 831 C CA . VAL A 1 114 ? 6.354 2.002 25.503 1.00 50.97 114 VAL A CA 1
ATOM 832 C C . VAL A 1 114 ? 7.778 1.871 24.985 1.00 50.97 114 VAL A C 1
ATOM 834 O O . VAL A 1 114 ? 8.687 1.564 25.753 1.00 50.97 114 VAL A O 1
ATOM 837 N N . TYR A 1 115 ? 7.962 2.044 23.683 1.00 49.94 115 TYR A N 1
ATOM 838 C CA . TYR A 1 115 ? 9.251 2.098 23.001 1.00 49.94 115 TYR A CA 1
ATOM 839 C C . TYR A 1 115 ? 10.108 3.288 23.513 1.00 49.94 115 TYR A C 1
ATOM 841 O O . TYR A 1 115 ? 10.594 4.110 22.741 1.00 49.94 115 TYR A O 1
ATOM 849 N N . GLU A 1 116 ? 10.298 3.403 24.827 1.00 38.97 116 GLU A N 1
ATOM 850 C CA . GLU A 1 116 ? 11.268 4.209 25.554 1.00 38.97 116 GLU A CA 1
ATOM 851 C C . GLU A 1 116 ? 12.608 3.464 25.560 1.00 38.97 116 GLU A C 1
ATOM 853 O O . GLU A 1 116 ? 13.254 3.252 26.584 1.00 38.97 116 GLU A O 1
ATOM 858 N N . GLY A 1 117 ? 13.055 3.072 24.367 1.00 38.72 117 GLY A N 1
ATOM 859 C CA . GLY A 1 117 ? 14.479 2.907 24.138 1.00 38.72 117 GLY A CA 1
ATOM 860 C C . GLY A 1 117 ? 15.156 4.260 24.352 1.00 38.72 117 GLY A C 1
ATOM 861 O O . GLY A 1 117 ? 14.613 5.316 24.005 1.00 38.72 117 GLY A O 1
ATOM 862 N N . SER A 1 118 ? 16.349 4.234 24.943 1.00 38.91 118 SER A N 1
ATOM 863 C CA . SER A 1 118 ? 17.217 5.407 25.108 1.00 38.91 118 SER A CA 1
ATOM 864 C C . SER A 1 118 ? 17.340 6.211 23.801 1.00 38.91 118 SER A C 1
ATOM 866 O O . SER A 1 118 ? 17.112 5.681 22.716 1.00 38.91 118 SER A O 1
ATOM 868 N N . GLU A 1 119 ? 17.759 7.483 23.841 1.00 41.44 119 GLU A N 1
ATOM 869 C CA . GLU A 1 119 ? 17.913 8.298 22.617 1.00 41.44 119 GLU A CA 1
ATOM 870 C C . GLU A 1 119 ? 18.763 7.641 21.501 1.00 41.44 119 GLU A C 1
ATOM 872 O O . GLU A 1 119 ? 18.635 8.026 20.337 1.00 41.44 119 GLU A O 1
ATOM 877 N N . ALA A 1 120 ? 19.572 6.628 21.834 1.00 39.41 120 ALA A N 1
ATOM 878 C CA . ALA A 1 120 ? 20.358 5.811 20.912 1.00 39.41 120 ALA A CA 1
ATOM 879 C C . ALA A 1 120 ? 19.558 4.719 20.156 1.00 39.41 120 ALA A C 1
ATOM 881 O O . ALA A 1 120 ? 20.035 4.220 19.141 1.00 39.41 120 ALA A O 1
ATOM 882 N N . GLU A 1 121 ? 18.339 4.383 20.589 1.00 41.56 121 GLU A N 1
ATOM 883 C CA . GLU A 1 121 ? 17.433 3.385 19.986 1.00 41.56 121 GLU A CA 1
ATOM 884 C C . GLU A 1 121 ? 16.236 4.017 19.262 1.00 41.56 121 GLU A C 1
ATOM 886 O O . GLU A 1 121 ? 15.316 3.330 18.826 1.00 41.56 121 GLU A O 1
ATOM 891 N N . LYS A 1 122 ? 16.277 5.330 19.003 1.00 40.09 122 LYS A N 1
ATOM 892 C CA . LYS A 1 122 ? 15.290 6.043 18.164 1.00 40.09 122 LYS A CA 1
ATOM 893 C C . LYS A 1 122 ? 15.218 5.548 16.702 1.00 40.09 122 LYS A C 1
ATOM 895 O O . LYS A 1 122 ? 14.451 6.111 15.915 1.00 40.09 122 LYS A O 1
ATOM 900 N N . GLY A 1 123 ? 16.006 4.533 16.333 1.00 33.94 123 GLY A N 1
ATOM 901 C CA . GLY A 1 123 ? 16.023 3.863 15.029 1.00 33.94 123 GLY A CA 1
ATOM 902 C C . GLY A 1 123 ? 15.481 2.426 15.019 1.00 33.94 123 GLY A C 1
ATOM 903 O O . GLY A 1 123 ? 15.396 1.844 13.940 1.00 33.94 123 GLY A O 1
ATOM 904 N N . SER A 1 124 ? 15.094 1.856 16.163 1.00 34.69 124 SER A N 1
ATOM 905 C CA . SER A 1 124 ? 14.649 0.460 16.257 1.00 34.69 124 SER A CA 1
ATOM 906 C C . SER A 1 124 ? 13.120 0.402 16.327 1.00 34.69 124 SER A C 1
ATOM 908 O O . SER A 1 124 ? 12.541 0.534 17.395 1.00 34.69 124 SER A O 1
ATOM 910 N N . LEU A 1 125 ? 12.478 0.261 15.159 1.00 38.72 125 LEU A N 1
ATOM 911 C CA . LEU A 1 125 ? 11.034 0.023 14.966 1.00 38.72 125 LEU A CA 1
ATOM 912 C C . LEU A 1 125 ? 10.109 1.002 15.717 1.00 38.72 125 LEU A C 1
ATOM 914 O O . LEU A 1 125 ? 9.495 0.669 16.723 1.00 38.72 125 LEU A O 1
ATOM 918 N N . LYS A 1 126 ? 9.937 2.217 15.175 1.00 45.34 126 LYS A N 1
ATOM 919 C CA . LYS A 1 126 ? 8.858 3.127 15.598 1.00 45.34 126 LYS A CA 1
ATOM 920 C C . LYS A 1 126 ? 7.505 2.570 15.157 1.00 45.34 126 LYS A C 1
ATOM 922 O O . LYS A 1 126 ? 6.999 2.930 14.094 1.00 45.34 126 LYS A O 1
ATOM 927 N N . PHE A 1 127 ? 6.935 1.684 15.959 1.00 52.53 127 PHE A N 1
ATOM 928 C CA . PHE A 1 127 ? 5.548 1.285 15.818 1.00 52.53 127 PHE A CA 1
ATOM 929 C C . PHE A 1 127 ? 4.670 2.390 16.417 1.00 52.53 127 PHE A C 1
ATOM 931 O O . PHE A 1 127 ? 4.631 2.560 17.629 1.00 52.53 127 PHE A O 1
ATOM 938 N N . ASP A 1 128 ? 4.016 3.187 15.572 1.00 52.94 128 ASP A N 1
ATOM 939 C CA . ASP A 1 128 ? 3.053 4.208 15.998 1.00 52.94 128 ASP A CA 1
ATOM 940 C C . ASP A 1 128 ? 1.636 3.640 15.826 1.00 52.94 128 ASP A C 1
ATOM 942 O O . ASP A 1 128 ? 1.166 3.547 14.685 1.00 52.94 128 ASP A O 1
ATOM 946 N N . PRO A 1 129 ? 0.929 3.245 16.898 1.00 52.25 129 PRO A N 1
ATOM 947 C CA . PRO A 1 129 ? -0.430 2.723 16.780 1.00 52.25 129 PRO A CA 1
ATOM 948 C C . PRO A 1 129 ? -1.397 3.748 16.168 1.00 52.25 129 PRO A C 1
ATOM 950 O O . PRO A 1 129 ? -2.313 3.381 15.428 1.00 52.25 129 PRO A O 1
ATOM 953 N N . LYS A 1 130 ? -1.116 5.048 16.339 1.00 53.19 130 LYS A N 1
ATOM 954 C CA . LYS A 1 130 ? -1.826 6.158 15.687 1.00 53.19 130 LYS A CA 1
ATOM 955 C C . LYS A 1 130 ? -1.709 6.095 14.161 1.00 53.19 130 LYS A C 1
ATOM 957 O O . LYS A 1 130 ? -2.629 6.517 13.454 1.00 53.19 130 LYS A O 1
ATOM 962 N N . SER A 1 131 ? -0.623 5.532 13.625 1.00 56.84 131 SER A N 1
ATOM 963 C CA . SER A 1 131 ? -0.412 5.398 12.177 1.00 56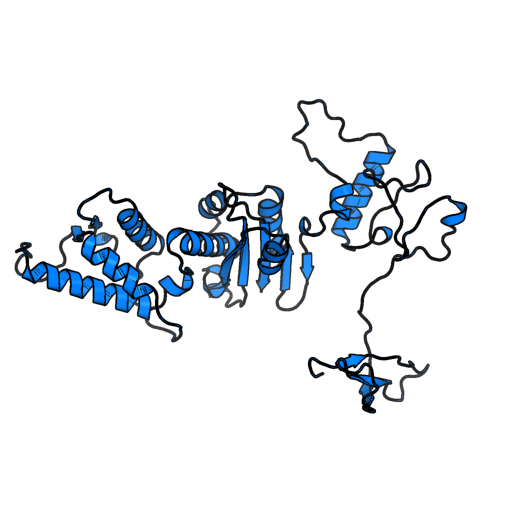.84 131 SER A CA 1
ATOM 964 C C . SER A 1 131 ? -1.370 4.404 11.512 1.00 56.84 131 SER A C 1
ATOM 966 O O . SER A 1 131 ? -1.706 4.592 10.344 1.00 56.84 131 SER A O 1
ATOM 968 N N . TYR A 1 132 ? -1.904 3.429 12.257 1.00 59.47 132 TYR A N 1
ATOM 969 C CA . TYR A 1 132 ? -2.932 2.512 11.752 1.00 59.47 132 TYR A CA 1
ATOM 970 C C . TYR A 1 132 ? -4.293 3.189 11.564 1.00 59.47 132 TYR A C 1
ATOM 972 O O . TYR A 1 132 ? -5.053 2.798 10.682 1.00 59.47 132 TYR A O 1
ATOM 980 N N . LEU A 1 133 ? -4.582 4.214 12.370 1.00 57.72 133 LEU A N 1
ATOM 981 C CA . LEU A 1 133 ? -5.845 4.959 12.344 1.00 57.72 133 LEU A CA 1
ATOM 982 C C . LEU A 1 133 ? -5.790 6.173 11.410 1.00 57.72 133 LEU A C 1
ATOM 984 O O . LEU A 1 133 ? -6.798 6.546 10.816 1.00 57.72 133 LEU A O 1
ATOM 988 N N . SER A 1 134 ? -4.617 6.800 11.287 1.00 57.97 134 SER A N 1
ATOM 989 C CA . SER A 1 134 ? -4.443 8.074 10.575 1.00 57.97 134 SER A CA 1
ATOM 990 C C . SER A 1 134 ? -3.810 7.953 9.187 1.00 57.97 134 SER A C 1
ATOM 992 O O . SER A 1 134 ? -3.912 8.894 8.401 1.00 57.97 134 SER A O 1
ATOM 994 N N . ALA A 1 135 ? -3.173 6.822 8.860 1.00 64.19 135 ALA A N 1
ATOM 995 C CA . ALA A 1 135 ? -2.439 6.645 7.607 1.00 64.19 135 ALA A CA 1
ATOM 996 C C . ALA A 1 135 ? -2.679 5.256 6.977 1.00 64.19 135 ALA A C 1
ATOM 998 O O . ALA A 1 135 ? -1.734 4.474 6.840 1.00 64.19 135 ALA A O 1
ATOM 999 N N . PRO A 1 136 ? -3.921 4.941 6.550 1.00 62.09 136 PRO A N 1
ATOM 1000 C CA . PRO A 1 136 ? -4.255 3.652 5.930 1.00 62.09 136 PRO A CA 1
ATOM 1001 C C . PRO A 1 136 ? -3.392 3.343 4.697 1.00 62.09 136 PRO A C 1
ATOM 1003 O O . PRO A 1 136 ? -3.093 2.183 4.425 1.00 62.09 136 PRO A O 1
ATOM 1006 N N . ASP A 1 137 ? -2.912 4.380 4.008 1.00 70.62 137 ASP A N 1
ATOM 1007 C CA . ASP A 1 137 ? -2.053 4.272 2.827 1.00 70.62 137 ASP A CA 1
ATOM 1008 C C . ASP A 1 137 ? -0.650 3.703 3.140 1.00 70.62 137 ASP A C 1
ATOM 1010 O O . ASP A 1 137 ? 0.137 3.458 2.229 1.00 70.62 137 ASP A O 1
ATOM 1014 N N . ARG A 1 138 ? -0.300 3.462 4.412 1.00 73.38 138 ARG A N 1
ATOM 1015 C CA . ARG A 1 138 ? 0.975 2.832 4.809 1.00 73.38 138 ARG A CA 1
ATOM 1016 C C . ARG A 1 138 ? 0.977 1.309 4.749 1.00 73.38 138 ARG A C 1
ATOM 1018 O O . ARG A 1 138 ? 2.055 0.719 4.872 1.00 73.38 138 ARG A O 1
ATOM 1025 N N . PHE A 1 139 ? -0.185 0.683 4.580 1.00 81.94 139 PHE A N 1
ATOM 1026 C CA . PHE A 1 139 ? -0.314 -0.770 4.606 1.00 81.94 139 PHE A CA 1
ATOM 1027 C C . PHE A 1 139 ? -0.489 -1.334 3.202 1.00 81.94 139 PHE A C 1
ATOM 1029 O O . PHE A 1 139 ? -1.231 -0.764 2.399 1.00 81.94 139 PHE A O 1
ATOM 1036 N N . PRO A 1 140 ? 0.183 -2.453 2.888 1.00 90.31 140 PRO A N 1
ATOM 1037 C CA . PRO A 1 140 ? -0.069 -3.143 1.644 1.00 90.31 140 PRO A CA 1
ATOM 1038 C C . PRO A 1 140 ? -1.451 -3.784 1.688 1.00 90.31 140 PRO A C 1
ATOM 1040 O O . PRO A 1 140 ? -1.814 -4.473 2.643 1.00 90.31 140 PRO A O 1
ATOM 1043 N N . ILE A 1 141 ? -2.207 -3.571 0.622 1.00 92.06 141 ILE A N 1
ATOM 1044 C CA . ILE A 1 141 ? -3.497 -4.198 0.385 1.00 92.06 141 ILE A CA 1
ATOM 1045 C C . ILE A 1 141 ? -3.316 -5.225 -0.721 1.00 92.06 141 ILE A C 1
ATOM 1047 O O . ILE A 1 141 ? -2.818 -4.893 -1.797 1.00 92.06 141 ILE A O 1
ATOM 1051 N N . GLY A 1 142 ? -3.741 -6.458 -0.455 1.00 94.50 142 GLY A N 1
ATOM 1052 C CA . GLY A 1 142 ? -3.870 -7.523 -1.443 1.00 94.50 142 GLY A CA 1
ATOM 1053 C C . GLY A 1 142 ? -5.341 -7.831 -1.716 1.00 94.50 142 GLY A C 1
ATOM 1054 O O . GLY A 1 142 ? -6.171 -7.837 -0.806 1.00 94.50 142 GLY A O 1
ATOM 1055 N N . ILE A 1 143 ? -5.670 -8.075 -2.979 1.00 96.00 143 ILE A N 1
ATOM 1056 C CA . ILE A 1 143 ? -6.985 -8.486 -3.464 1.00 96.00 143 ILE A CA 1
ATOM 1057 C C . ILE A 1 143 ? -6.755 -9.714 -4.350 1.00 96.00 143 ILE A C 1
ATOM 1059 O O . ILE A 1 143 ? -6.315 -9.610 -5.496 1.00 96.00 143 ILE A O 1
ATOM 1063 N N . TRP A 1 144 ? -7.064 -10.891 -3.806 1.00 95.81 144 TRP A N 1
ATOM 1064 C CA . TRP A 1 144 ? -6.816 -12.200 -4.423 1.00 95.81 144 TRP A CA 1
ATOM 1065 C C . TRP A 1 144 ? -7.873 -12.576 -5.476 1.00 95.81 144 TRP A C 1
ATOM 1067 O O . TRP A 1 144 ? -8.525 -13.617 -5.404 1.00 95.81 144 TRP A O 1
ATOM 1077 N N . THR A 1 145 ? -8.073 -11.695 -6.457 1.00 95.50 145 THR A N 1
ATOM 1078 C CA . THR A 1 145 ? -8.803 -11.995 -7.698 1.00 95.50 145 THR A CA 1
ATOM 1079 C C . THR A 1 145 ? -7.910 -12.730 -8.705 1.00 95.50 145 THR A C 1
ATOM 1081 O O . THR A 1 145 ? -6.731 -12.959 -8.459 1.00 95.50 145 THR A O 1
ATOM 1084 N N . SER A 1 146 ? -8.461 -13.098 -9.867 1.00 92.38 146 SER A N 1
ATOM 1085 C CA . SER A 1 146 ? -7.682 -13.616 -10.999 1.00 92.38 146 SER A CA 1
ATOM 1086 C C . SER A 1 146 ? -7.834 -12.676 -12.207 1.00 92.38 146 SER A C 1
ATOM 1088 O O . SER A 1 146 ? -8.900 -12.674 -12.829 1.00 92.38 146 SER A O 1
ATOM 1090 N N . PRO A 1 147 ? -6.822 -11.846 -12.542 1.00 94.25 147 PRO A N 1
ATOM 1091 C CA . PRO A 1 147 ? -5.528 -11.685 -11.862 1.00 94.25 147 PRO A CA 1
ATOM 1092 C C . PRO A 1 147 ? -5.641 -10.972 -10.506 1.00 94.25 147 PRO A C 1
ATOM 1094 O O . PRO A 1 147 ? -6.656 -10.332 -10.217 1.00 94.25 147 PRO A O 1
ATOM 1097 N N . GLU A 1 148 ? -4.590 -11.069 -9.693 1.00 98.19 148 GLU A N 1
ATOM 1098 C CA . GLU A 1 148 ? -4.507 -10.389 -8.400 1.00 98.19 148 GLU A CA 1
ATOM 1099 C C . GLU A 1 148 ? -4.382 -8.876 -8.591 1.00 98.19 148 GLU A C 1
ATOM 1101 O O . GLU A 1 148 ? -3.899 -8.391 -9.623 1.00 98.19 148 GLU A O 1
ATOM 1106 N N . VAL A 1 149 ? -4.802 -8.126 -7.577 1.00 98.12 149 VAL A N 1
ATOM 1107 C CA . VAL A 1 149 ? -4.621 -6.677 -7.499 1.00 98.12 149 VAL A CA 1
ATOM 1108 C C . VAL A 1 149 ? -4.046 -6.342 -6.137 1.00 98.12 149 VAL A C 1
ATOM 1110 O O . VAL A 1 149 ? -4.514 -6.839 -5.120 1.00 98.12 149 VAL A O 1
ATOM 1113 N N . SER A 1 150 ? -3.052 -5.471 -6.098 1.00 97.44 150 SER A N 1
ATOM 1114 C CA . SER A 1 150 ? -2.468 -5.003 -4.852 1.00 97.44 150 SER A CA 1
ATOM 1115 C C . SER A 1 150 ? -2.057 -3.545 -4.946 1.00 97.44 150 SER A C 1
ATOM 1117 O O . SER A 1 150 ? -1.834 -3.003 -6.032 1.00 97.44 150 SER A O 1
ATOM 1119 N N . TYR A 1 151 ? -1.986 -2.872 -3.806 1.00 96.12 151 TYR A N 1
ATOM 1120 C CA . TYR A 1 151 ? -1.517 -1.496 -3.753 1.00 96.12 151 TYR A CA 1
ATOM 1121 C C . TYR A 1 151 ? -1.022 -1.116 -2.364 1.00 96.12 151 TYR A C 1
ATOM 1123 O O . TYR A 1 151 ? -1.343 -1.755 -1.366 1.00 96.12 151 TYR A O 1
ATOM 1131 N N . ILE A 1 152 ? -0.236 -0.049 -2.321 1.00 94.75 152 ILE A N 1
ATOM 1132 C CA . ILE A 1 152 ? 0.177 0.648 -1.107 1.00 94.75 152 ILE A CA 1
ATOM 1133 C C . ILE A 1 152 ? 0.435 2.113 -1.453 1.00 94.75 152 ILE A C 1
ATOM 1135 O O . ILE A 1 152 ? 0.877 2.417 -2.561 1.00 94.75 152 ILE A O 1
ATOM 1139 N N . GLY A 1 153 ? 0.194 3.025 -0.520 1.00 93.62 153 GLY A N 1
ATOM 1140 C CA . GLY A 1 153 ? 0.425 4.449 -0.724 1.00 93.62 153 GLY A CA 1
ATOM 1141 C C . GLY A 1 153 ? -0.607 5.113 -1.637 1.00 93.62 153 GLY A C 1
ATOM 1142 O O . GLY A 1 153 ? -1.709 4.610 -1.859 1.00 93.62 153 GLY A O 1
ATOM 1143 N N . LEU A 1 154 ? -0.231 6.270 -2.175 1.00 93.69 154 LEU A N 1
ATOM 1144 C CA . LEU A 1 154 ? -1.109 7.123 -2.968 1.00 93.69 154 LEU A CA 1
ATOM 1145 C C . LEU A 1 154 ? -1.077 6.762 -4.456 1.00 93.69 154 LEU A C 1
ATOM 1147 O O . LEU A 1 154 ? -0.017 6.665 -5.075 1.00 93.69 154 LEU A O 1
ATOM 1151 N N . ILE A 1 155 ? -2.257 6.676 -5.070 1.00 94.75 155 ILE A N 1
ATOM 1152 C CA . ILE A 1 155 ? -2.376 6.785 -6.529 1.00 94.75 155 ILE A CA 1
ATOM 1153 C C . ILE A 1 155 ? -2.196 8.247 -6.959 1.00 94.75 155 ILE A C 1
ATOM 1155 O O . ILE A 1 155 ? -2.509 9.164 -6.196 1.00 94.75 155 ILE A O 1
ATOM 1159 N N . LYS A 1 156 ? -1.749 8.476 -8.200 1.00 95.62 156 LYS A N 1
ATOM 1160 C CA . LYS A 1 156 ? -1.459 9.823 -8.724 1.00 95.62 156 LYS A CA 1
ATOM 1161 C C . LYS A 1 156 ? -2.614 10.808 -8.524 1.00 95.62 156 LYS A C 1
ATOM 1163 O O . LYS A 1 156 ? -2.385 11.901 -8.023 1.00 95.62 156 LYS A O 1
ATOM 1168 N N . ASP A 1 157 ? -3.838 10.418 -8.874 1.00 95.00 157 ASP A N 1
ATOM 1169 C CA . ASP A 1 157 ? -5.000 11.312 -8.788 1.00 95.00 157 ASP A CA 1
ATOM 1170 C C . ASP A 1 157 ? -5.276 11.745 -7.340 1.00 95.00 157 ASP A C 1
ATOM 1172 O O . ASP A 1 157 ? -5.534 12.917 -7.086 1.00 95.00 157 ASP A O 1
ATOM 1176 N N . LYS A 1 158 ? -5.115 10.832 -6.371 1.00 92.19 158 LYS A N 1
ATOM 1177 C CA . LYS A 1 158 ? -5.237 11.148 -4.940 1.00 92.19 158 LYS A CA 1
ATOM 1178 C C . LYS A 1 158 ? -4.107 12.027 -4.427 1.00 92.19 158 LYS A C 1
ATOM 1180 O O . LYS A 1 158 ? -4.368 12.927 -3.638 1.00 92.19 158 LYS A O 1
ATOM 1185 N N . ALA A 1 159 ? -2.882 11.812 -4.892 1.00 94.38 159 ALA A N 1
ATOM 1186 C CA . ALA A 1 159 ? -1.767 12.688 -4.553 1.00 94.38 159 ALA A CA 1
ATOM 1187 C C . ALA A 1 159 ? -2.002 14.120 -5.077 1.00 94.38 159 ALA A C 1
ATOM 1189 O O . ALA A 1 159 ? -1.834 15.080 -4.330 1.00 94.38 159 ALA A O 1
ATOM 1190 N N . LEU A 1 160 ? -2.490 14.263 -6.315 1.00 95.88 160 LEU A N 1
ATOM 1191 C CA . LEU A 1 160 ? -2.839 15.564 -6.897 1.00 95.88 160 LEU A CA 1
ATOM 1192 C C . LEU A 1 160 ? -4.000 16.247 -6.156 1.00 95.88 160 LEU A C 1
ATOM 1194 O O . LEU A 1 160 ? -3.927 17.447 -5.900 1.00 95.88 160 LEU A O 1
ATOM 1198 N N . GLU A 1 161 ? -5.045 15.504 -5.768 1.00 95.56 161 GLU A N 1
ATOM 1199 C CA . GLU A 1 161 ? -6.135 16.016 -4.914 1.00 95.56 161 GLU A CA 1
ATOM 1200 C C . GLU A 1 161 ? -5.615 16.554 -3.567 1.00 95.56 161 GLU A C 1
ATOM 1202 O O . GLU A 1 161 ? -6.164 17.516 -3.034 1.00 95.56 161 GLU A O 1
ATOM 1207 N N . GLN A 1 162 ? -4.543 15.959 -3.032 1.00 93.75 162 GLN A N 1
ATOM 1208 C CA . GLN A 1 162 ? -3.869 16.389 -1.801 1.00 93.75 162 GLN A CA 1
ATOM 1209 C C . GLN A 1 162 ? -2.845 17.520 -2.024 1.00 93.75 162 GLN A C 1
ATOM 1211 O O . GLN A 1 162 ? -2.172 17.927 -1.080 1.00 93.75 162 GLN A O 1
ATOM 1216 N N . GLY A 1 163 ? -2.716 18.041 -3.250 1.00 96.06 163 GLY A N 1
ATOM 1217 C CA . GLY A 1 163 ? -1.780 19.116 -3.592 1.00 96.06 163 GLY A CA 1
ATOM 1218 C C . GLY A 1 163 ? -0.331 18.668 -3.807 1.00 96.06 163 GLY A C 1
ATOM 1219 O O . GLY A 1 163 ? 0.537 19.519 -3.976 1.00 96.06 163 GLY A O 1
ATOM 1220 N N . ILE A 1 164 ? -0.059 17.360 -3.835 1.00 95.69 164 ILE A N 1
ATOM 1221 C CA . ILE A 1 164 ? 1.276 16.799 -4.081 1.00 95.69 164 ILE A CA 1
ATOM 1222 C C . ILE A 1 164 ? 1.541 16.779 -5.588 1.00 95.69 164 ILE A C 1
ATOM 1224 O O . ILE A 1 164 ? 0.738 16.244 -6.359 1.00 95.69 164 ILE A O 1
ATOM 1228 N N . GLN A 1 165 ? 2.689 17.303 -6.026 1.00 95.75 165 GLN A N 1
ATOM 1229 C CA . GLN A 1 165 ? 3.116 17.215 -7.427 1.00 95.75 165 GLN A CA 1
ATOM 1230 C C . GLN A 1 165 ? 3.537 15.782 -7.758 1.00 95.75 165 GLN A C 1
ATOM 1232 O O . GLN A 1 165 ? 4.697 15.418 -7.624 1.00 95.75 165 GLN A O 1
ATOM 1237 N N . ALA A 1 166 ? 2.595 14.938 -8.174 1.00 97.12 166 ALA A N 1
ATOM 1238 C CA . ALA A 1 166 ? 2.856 13.517 -8.373 1.00 97.12 166 ALA A CA 1
ATOM 1239 C C . ALA A 1 166 ? 3.152 13.139 -9.834 1.00 97.12 166 ALA A C 1
ATOM 1241 O O . ALA A 1 166 ? 2.415 13.504 -10.758 1.00 97.12 166 ALA A O 1
ATOM 1242 N N . VAL A 1 167 ? 4.175 12.301 -10.035 1.00 97.56 167 VAL A N 1
ATOM 1243 C CA . VAL A 1 167 ? 4.479 11.659 -11.327 1.00 97.56 167 VAL A CA 1
ATOM 1244 C C . VAL A 1 167 ? 4.303 10.147 -11.207 1.00 97.56 167 VAL A C 1
ATOM 1246 O O . VAL A 1 167 ? 4.746 9.536 -10.238 1.00 97.56 167 VAL A O 1
ATOM 1249 N N . GLU A 1 168 ? 3.630 9.545 -12.194 1.00 98.19 168 GLU A N 1
ATOM 1250 C CA . GLU A 1 168 ? 3.357 8.102 -12.263 1.00 98.19 168 GLU A CA 1
ATOM 1251 C C . GLU A 1 168 ? 4.166 7.479 -13.403 1.00 98.19 168 GLU A C 1
ATOM 1253 O O . GLU A 1 168 ? 4.081 7.943 -14.541 1.00 98.19 168 GLU A O 1
ATOM 1258 N N . GLY A 1 169 ? 4.892 6.403 -13.114 1.00 97.00 169 GLY A N 1
ATOM 1259 C CA . GLY A 1 169 ? 5.520 5.546 -14.117 1.00 97.00 169 GLY A CA 1
ATOM 1260 C C . GLY A 1 169 ? 4.866 4.179 -14.187 1.00 97.00 169 GLY A C 1
ATOM 1261 O O . GLY A 1 169 ? 4.287 3.698 -13.209 1.00 97.00 169 GLY A O 1
ATOM 1262 N N . ARG A 1 170 ? 4.945 3.539 -15.354 1.00 96.06 170 ARG A N 1
ATOM 1263 C CA . ARG A 1 170 ? 4.224 2.299 -15.654 1.00 96.06 170 ARG A CA 1
ATOM 1264 C C . ARG A 1 170 ? 5.136 1.231 -16.242 1.00 96.06 170 ARG A C 1
ATOM 1266 O O . ARG A 1 170 ? 5.753 1.427 -17.285 1.00 96.06 170 ARG A O 1
ATOM 1273 N N . ALA A 1 171 ? 5.051 0.014 -15.716 1.00 93.94 171 ALA A N 1
ATOM 1274 C CA . ALA A 1 171 ? 5.678 -1.178 -16.292 1.00 93.94 171 ALA A CA 1
ATOM 1275 C C . ALA A 1 171 ? 4.633 -2.263 -16.563 1.00 93.94 171 ALA A C 1
ATOM 1277 O O . ALA A 1 171 ? 3.875 -2.610 -15.665 1.00 93.94 171 ALA A O 1
ATOM 1278 N N . ARG A 1 172 ? 4.551 -2.800 -17.785 1.00 93.94 172 ARG A N 1
ATOM 1279 C CA . ARG A 1 172 ? 3.745 -3.999 -18.066 1.00 93.94 172 ARG A CA 1
ATOM 1280 C C . ARG A 1 172 ? 4.574 -5.231 -17.778 1.00 93.94 172 ARG A C 1
ATOM 1282 O O . ARG A 1 172 ? 5.785 -5.232 -17.960 1.00 93.94 172 ARG A O 1
ATOM 1289 N N . TYR A 1 173 ? 3.895 -6.322 -17.461 1.00 91.69 173 TYR A N 1
ATOM 1290 C CA . TYR A 1 173 ? 4.539 -7.627 -17.318 1.00 91.69 173 TYR A CA 1
ATOM 1291 C C . TYR A 1 173 ? 5.261 -8.023 -18.615 1.00 91.69 173 TYR A C 1
ATOM 1293 O O . TYR A 1 173 ? 6.401 -8.464 -18.570 1.00 91.69 173 TYR A O 1
ATOM 1301 N N . ALA A 1 174 ? 4.670 -7.735 -19.779 1.00 87.88 174 ALA A N 1
ATOM 1302 C CA . ALA A 1 174 ? 5.297 -7.957 -21.087 1.00 87.88 174 ALA A CA 1
ATOM 1303 C C . ALA A 1 174 ? 6.591 -7.145 -21.327 1.00 87.88 174 ALA A C 1
ATOM 1305 O O . ALA A 1 174 ? 7.385 -7.492 -22.207 1.00 87.88 174 ALA A O 1
ATOM 1306 N N . ASP A 1 175 ? 6.823 -6.080 -20.552 1.00 82.00 175 ASP A N 1
ATOM 1307 C CA . ASP A 1 175 ? 8.041 -5.275 -20.645 1.00 82.00 175 ASP A CA 1
ATOM 1308 C C . ASP A 1 175 ? 9.225 -5.955 -19.909 1.00 82.00 175 ASP A C 1
ATOM 1310 O O . ASP A 1 175 ? 10.364 -5.537 -20.097 1.00 82.00 175 ASP A O 1
ATOM 1314 N N . THR A 1 176 ? 8.996 -7.019 -19.120 1.00 81.25 176 THR A N 1
ATOM 1315 C CA . THR A 1 176 ? 10.042 -7.762 -18.385 1.00 81.25 176 THR A CA 1
ATOM 1316 C C . THR A 1 176 ? 10.284 -9.156 -18.958 1.00 81.25 176 THR A C 1
ATOM 1318 O O . THR A 1 176 ? 9.408 -9.764 -19.581 1.00 81.25 176 THR A O 1
ATOM 1321 N N . THR A 1 177 ? 11.473 -9.716 -18.710 1.00 82.44 177 THR A N 1
ATOM 1322 C CA . THR A 1 177 ? 11.803 -11.078 -19.162 1.00 82.44 177 THR A CA 1
ATOM 1323 C C . THR A 1 177 ? 10.876 -12.105 -18.517 1.00 82.44 177 THR A C 1
ATOM 1325 O O . THR A 1 177 ? 10.377 -13.000 -19.199 1.00 82.44 177 THR A O 1
ATOM 1328 N N . ARG A 1 178 ? 10.583 -11.949 -17.216 1.00 89.38 178 ARG A N 1
ATOM 1329 C CA . ARG A 1 178 ? 9.676 -12.850 -16.494 1.00 89.38 178 ARG A CA 1
ATOM 1330 C C . ARG A 1 178 ? 8.289 -12.882 -17.119 1.00 89.38 178 ARG A C 1
ATOM 1332 O O . ARG A 1 178 ? 7.805 -13.973 -17.399 1.00 89.38 178 ARG A O 1
ATOM 1339 N N . GLY A 1 179 ? 7.683 -11.721 -17.377 1.00 88.75 179 GLY A N 1
ATOM 1340 C CA . GLY A 1 179 ? 6.334 -11.666 -17.942 1.00 88.75 179 GLY A CA 1
ATOM 1341 C C . GLY A 1 179 ? 6.249 -12.172 -19.380 1.00 88.75 179 GLY A C 1
ATOM 1342 O O . GLY A 1 179 ? 5.224 -12.722 -19.772 1.00 88.75 179 GLY A O 1
ATOM 1343 N N . ARG A 1 180 ? 7.334 -12.076 -20.161 1.00 86.25 180 ARG A N 1
ATOM 1344 C CA . ARG A 1 180 ? 7.415 -12.713 -21.489 1.00 86.25 180 ARG A CA 1
ATOM 1345 C C . ARG A 1 180 ? 7.466 -14.237 -21.393 1.00 86.25 180 ARG A C 1
ATOM 1347 O O . ARG A 1 180 ? 6.782 -14.911 -22.159 1.00 86.25 180 ARG A O 1
ATOM 1354 N N . VAL A 1 181 ? 8.249 -14.774 -20.454 1.00 83.62 181 VAL A N 1
ATOM 1355 C CA . VAL A 1 181 ? 8.388 -16.226 -20.246 1.00 83.62 181 VAL A CA 1
ATOM 1356 C C . VAL A 1 181 ? 7.088 -16.839 -19.726 1.00 83.62 181 VAL A C 1
ATOM 1358 O O . VAL A 1 181 ? 6.650 -17.864 -20.246 1.00 83.62 181 VAL A O 1
ATOM 1361 N N . SER A 1 182 ? 6.447 -16.209 -18.741 1.00 90.31 182 SER A N 1
ATOM 1362 C CA . SER A 1 182 ? 5.168 -16.675 -18.187 1.00 90.31 182 SER A CA 1
ATOM 1363 C C . SER A 1 182 ? 3.972 -16.386 -19.098 1.00 90.31 182 SER A C 1
ATOM 1365 O O . SER A 1 182 ? 2.930 -17.019 -18.960 1.00 90.31 182 SER A O 1
ATOM 1367 N N . ARG A 1 183 ? 4.116 -15.450 -20.049 1.00 89.44 183 ARG A N 1
ATOM 1368 C CA . ARG A 1 183 ? 3.019 -14.864 -20.842 1.00 89.44 183 ARG A CA 1
ATOM 1369 C C . ARG A 1 183 ? 1.944 -14.195 -19.978 1.00 89.44 183 ARG A C 1
ATOM 1371 O O . ARG A 1 183 ? 0.796 -14.051 -20.410 1.00 89.44 183 ARG A O 1
ATOM 1378 N N . SER A 1 184 ? 2.312 -13.759 -18.777 1.00 89.25 184 SER A N 1
ATOM 1379 C CA . SER A 1 184 ? 1.386 -13.136 -17.839 1.00 89.25 184 SER A CA 1
ATOM 1380 C C . SER A 1 184 ? 1.065 -11.705 -18.234 1.00 89.25 184 SER A C 1
ATOM 1382 O O . SER A 1 184 ? 1.901 -10.941 -18.727 1.00 89.25 184 SER A O 1
ATOM 1384 N N . ARG A 1 185 ? -0.193 -11.332 -18.007 1.00 90.31 185 ARG A N 1
ATOM 1385 C CA . ARG A 1 185 ? -0.698 -9.982 -18.242 1.00 90.31 185 ARG A CA 1
ATOM 1386 C C . ARG A 1 185 ? -0.775 -9.259 -16.911 1.00 90.31 185 ARG A C 1
ATOM 1388 O O . ARG A 1 185 ? -1.245 -9.814 -15.925 1.00 90.31 185 ARG A O 1
ATOM 1395 N N . GLY A 1 186 ? -0.334 -8.013 -16.909 1.00 94.94 186 GLY A N 1
ATOM 1396 C CA . GLY A 1 186 ? -0.297 -7.217 -15.699 1.00 94.94 186 GLY A CA 1
ATOM 1397 C C . GLY A 1 186 ? 0.376 -5.876 -15.917 1.00 94.94 186 GLY A C 1
ATOM 1398 O O . GLY A 1 186 ? 1.006 -5.635 -16.957 1.00 94.94 186 GLY A O 1
ATOM 1399 N N . MET A 1 187 ? 0.267 -5.013 -14.918 1.00 97.06 187 MET A N 1
ATOM 1400 C CA . MET A 1 187 ? 0.966 -3.742 -14.860 1.00 97.06 187 MET A CA 1
ATOM 1401 C C . MET A 1 187 ? 1.309 -3.390 -13.419 1.00 97.06 187 MET A C 1
ATOM 1403 O O . MET A 1 187 ? 0.503 -3.593 -12.517 1.00 97.06 187 MET A O 1
ATOM 1407 N N . LEU A 1 188 ? 2.477 -2.786 -13.243 1.00 98.31 188 LEU A N 1
ATOM 1408 C CA . LEU A 1 188 ? 2.855 -2.041 -12.057 1.00 98.31 188 LEU A CA 1
ATOM 1409 C C . LEU A 1 188 ? 2.823 -0.547 -12.377 1.00 98.31 188 LEU A C 1
ATOM 1411 O O . LEU A 1 188 ? 3.307 -0.109 -13.426 1.00 98.31 188 LEU A O 1
ATOM 1415 N N . LYS A 1 189 ? 2.270 0.225 -11.452 1.00 98.56 189 LYS A N 1
ATOM 1416 C CA . LYS A 1 189 ? 2.337 1.678 -11.393 1.00 98.56 189 LYS A CA 1
ATOM 1417 C C . LYS A 1 189 ? 3.158 2.078 -10.179 1.00 98.56 189 LYS A C 1
ATOM 1419 O O . LYS A 1 189 ? 2.926 1.557 -9.091 1.00 98.56 189 LYS A O 1
ATOM 1424 N N . LEU A 1 190 ? 4.087 3.000 -10.380 1.00 98.44 190 LEU A N 1
ATOM 1425 C CA . LEU A 1 190 ? 4.903 3.608 -9.337 1.00 98.44 190 LEU A CA 1
ATOM 1426 C C . LEU A 1 190 ? 4.596 5.103 -9.311 1.00 98.44 190 LEU A C 1
ATOM 1428 O O . LEU A 1 190 ? 4.534 5.717 -10.372 1.00 98.44 190 LEU A O 1
ATOM 1432 N N . VAL A 1 191 ? 4.408 5.679 -8.129 1.00 98.44 191 VAL A N 1
ATOM 1433 C CA . VAL A 1 191 ? 4.118 7.105 -7.950 1.00 98.44 191 VAL A CA 1
ATOM 1434 C C . VAL A 1 191 ? 5.194 7.727 -7.071 1.00 98.44 191 VAL A C 1
ATOM 1436 O O . VAL A 1 191 ? 5.517 7.186 -6.011 1.00 98.44 191 VAL A O 1
ATOM 1439 N N . VAL A 1 192 ? 5.737 8.865 -7.504 1.00 98.50 192 VAL A N 1
ATOM 1440 C CA . VAL A 1 192 ? 6.687 9.675 -6.727 1.00 98.50 192 VAL A CA 1
ATOM 1441 C C . VAL A 1 192 ? 6.157 11.082 -6.498 1.00 98.50 192 VAL A C 1
ATOM 1443 O O . VAL A 1 192 ? 5.400 11.604 -7.319 1.00 98.50 192 VAL A O 1
ATOM 1446 N N . ASP A 1 193 ? 6.603 11.696 -5.407 1.00 97.69 193 ASP A N 1
ATOM 1447 C CA . ASP A 1 193 ? 6.470 13.135 -5.182 1.00 97.69 193 ASP A CA 1
ATOM 1448 C C . ASP A 1 193 ? 7.590 13.876 -5.930 1.00 97.69 193 ASP A C 1
ATOM 1450 O O . ASP A 1 193 ? 8.764 13.775 -5.577 1.00 97.69 193 ASP A O 1
ATOM 1454 N N . ALA A 1 194 ? 7.228 14.592 -6.990 1.00 95.62 194 ALA A N 1
ATOM 1455 C CA . ALA A 1 194 ? 8.140 15.336 -7.848 1.00 95.62 194 ALA A CA 1
ATOM 1456 C C . ALA A 1 194 ? 8.499 16.733 -7.317 1.00 95.62 194 ALA A C 1
ATOM 1458 O O . ALA A 1 194 ? 9.389 17.372 -7.876 1.00 95.62 194 ALA A O 1
ATOM 1459 N N . GLU A 1 195 ? 7.844 17.214 -6.256 1.00 93.75 195 GLU A N 1
ATOM 1460 C CA . GLU A 1 195 ? 8.237 18.460 -5.586 1.00 93.75 195 GLU A CA 1
ATOM 1461 C C . GLU A 1 195 ? 9.499 18.252 -4.732 1.00 93.75 195 GLU A C 1
ATOM 1463 O O . GLU A 1 195 ? 10.337 19.145 -4.588 1.00 93.75 195 GLU A O 1
ATOM 1468 N N . GLN A 1 196 ? 9.669 17.046 -4.187 1.00 93.69 196 GLN A N 1
ATOM 1469 C CA . GLN A 1 196 ? 10.787 16.702 -3.315 1.00 93.69 196 GLN A CA 1
ATOM 1470 C C . GLN A 1 196 ? 12.049 16.368 -4.116 1.00 93.69 196 GLN A C 1
ATOM 1472 O O . GLN A 1 196 ? 12.026 15.603 -5.080 1.00 93.69 196 GLN A O 1
ATOM 1477 N N . ARG A 1 197 ? 13.198 16.861 -3.638 1.00 88.69 197 ARG A N 1
ATOM 1478 C CA . ARG A 1 197 ? 14.509 16.707 -4.298 1.00 88.69 197 ARG A CA 1
ATOM 1479 C C . ARG A 1 197 ? 14.865 15.260 -4.655 1.00 88.69 197 ARG A C 1
ATOM 1481 O O . ARG A 1 197 ? 15.465 15.024 -5.699 1.00 88.69 197 ARG A O 1
ATOM 1488 N N . ASP A 1 198 ? 14.532 14.317 -3.779 1.00 91.94 198 ASP A N 1
ATOM 1489 C CA . ASP A 1 198 ? 14.914 12.910 -3.921 1.00 91.94 198 ASP A CA 1
ATOM 1490 C C . ASP A 1 198 ? 13.848 12.050 -4.618 1.00 91.94 198 ASP A C 1
ATOM 1492 O O . ASP A 1 198 ? 14.050 10.843 -4.769 1.00 91.94 198 ASP A O 1
ATOM 1496 N N . LEU A 1 199 ? 12.738 12.649 -5.070 1.00 96.75 199 LEU A N 1
ATOM 1497 C CA . LEU A 1 199 ? 11.644 11.953 -5.754 1.00 96.75 199 LEU A CA 1
ATOM 1498 C C . LEU A 1 199 ? 11.190 10.698 -4.979 1.00 96.75 199 LEU A C 1
ATOM 1500 O O . LEU A 1 199 ? 11.298 9.580 -5.498 1.00 96.75 199 LEU A O 1
ATOM 1504 N N . PRO A 1 200 ? 10.791 10.836 -3.699 1.00 97.62 200 PRO A N 1
ATOM 1505 C CA . PRO A 1 200 ? 10.467 9.698 -2.861 1.00 97.62 200 PRO A CA 1
ATOM 1506 C C . PRO A 1 200 ? 9.258 8.958 -3.428 1.00 97.62 200 PRO A C 1
ATOM 1508 O O . PRO A 1 200 ? 8.286 9.572 -3.875 1.00 97.62 200 PRO A O 1
ATOM 1511 N N . VAL A 1 201 ? 9.313 7.629 -3.387 1.00 97.88 201 VAL A N 1
ATOM 1512 C CA . VAL A 1 201 ? 8.168 6.780 -3.721 1.00 97.88 201 VAL A CA 1
ATOM 1513 C C . VAL A 1 201 ? 7.065 7.005 -2.689 1.00 97.88 201 VAL A C 1
ATOM 1515 O O . VAL A 1 201 ? 7.288 6.849 -1.490 1.00 97.88 201 VAL A O 1
ATOM 1518 N N . ILE A 1 202 ? 5.872 7.357 -3.167 1.00 96.88 202 ILE A N 1
ATOM 1519 C CA . ILE A 1 202 ? 4.688 7.620 -2.334 1.00 96.88 202 ILE A CA 1
ATOM 1520 C C . ILE A 1 202 ? 3.546 6.640 -2.591 1.00 96.88 202 ILE A C 1
ATOM 1522 O O . ILE A 1 202 ? 2.592 6.614 -1.818 1.00 96.88 202 ILE A O 1
ATOM 1526 N N . GLY A 1 203 ? 3.629 5.827 -3.646 1.00 97.44 203 GLY A N 1
ATOM 1527 C CA . GLY A 1 203 ? 2.634 4.797 -3.900 1.00 97.44 203 GLY A CA 1
ATOM 1528 C C . GLY A 1 203 ? 3.010 3.805 -4.986 1.00 97.44 203 GLY A C 1
ATOM 1529 O O . GLY A 1 203 ? 3.838 4.066 -5.862 1.00 97.44 203 GLY A O 1
ATOM 1530 N N . VAL A 1 204 ? 2.388 2.636 -4.899 1.00 98.44 204 VAL A N 1
ATOM 1531 C CA . VAL A 1 204 ? 2.546 1.508 -5.809 1.00 98.44 204 VAL A CA 1
ATOM 1532 C C . VAL A 1 204 ? 1.179 0.874 -6.024 1.00 98.44 204 VAL A C 1
ATOM 1534 O O . VAL A 1 204 ? 0.419 0.671 -5.081 1.00 98.44 204 VAL A O 1
ATOM 1537 N N . SER A 1 205 ? 0.860 0.521 -7.263 1.00 98.31 205 SER A N 1
ATOM 1538 C CA . SER A 1 205 ? -0.308 -0.306 -7.575 1.00 98.31 205 SER A CA 1
ATOM 1539 C C . SER A 1 205 ? 0.079 -1.369 -8.582 1.00 98.31 205 SER A C 1
ATOM 1541 O O . SER A 1 205 ? 0.765 -1.075 -9.559 1.00 98.31 205 SER A O 1
ATOM 1543 N N . ILE A 1 206 ? -0.361 -2.597 -8.366 1.00 98.50 206 ILE A N 1
ATOM 1544 C CA . ILE A 1 206 ? -0.021 -3.741 -9.199 1.00 98.50 206 ILE A CA 1
ATOM 1545 C C . ILE A 1 206 ? -1.313 -4.474 -9.527 1.00 98.50 206 ILE A C 1
ATOM 1547 O O . ILE A 1 206 ? -2.159 -4.687 -8.667 1.00 98.50 206 ILE A O 1
ATOM 1551 N N . PHE A 1 207 ? -1.466 -4.874 -10.780 1.00 97.56 207 PHE A N 1
ATOM 1552 C CA . PHE A 1 207 ? -2.396 -5.934 -11.140 1.00 97.56 207 PHE A CA 1
ATOM 1553 C C . PHE A 1 207 ? -1.647 -6.959 -11.981 1.00 97.56 207 PHE A C 1
ATOM 1555 O O . PHE A 1 207 ? -0.850 -6.578 -12.843 1.00 97.56 207 PHE A O 1
ATOM 1562 N N . GLY A 1 208 ? -1.880 -8.242 -11.747 1.00 97.25 208 GLY A N 1
ATOM 1563 C CA . GLY A 1 208 ? -1.172 -9.310 -12.446 1.00 97.25 208 GLY A CA 1
ATOM 1564 C C . GLY A 1 208 ? -0.972 -10.546 -11.585 1.00 97.25 208 GLY A C 1
ATOM 1565 O O . GLY A 1 208 ? -1.510 -10.652 -10.490 1.00 97.25 208 GLY A O 1
ATOM 1566 N N . GLU A 1 209 ? -0.224 -11.501 -12.120 1.00 95.56 209 GLU A N 1
ATOM 1567 C CA . GLU A 1 209 ? 0.221 -12.682 -11.376 1.00 95.56 209 GLU A CA 1
ATOM 1568 C C . GLU A 1 209 ? 1.174 -12.272 -10.243 1.00 95.56 209 GLU A C 1
ATOM 1570 O O . GLU A 1 209 ? 2.043 -11.429 -10.457 1.00 95.56 209 GLU A O 1
ATOM 1575 N N . ASP A 1 210 ? 1.017 -12.862 -9.058 1.00 96.31 210 ASP A N 1
ATOM 1576 C CA . ASP A 1 210 ? 1.813 -12.569 -7.858 1.00 96.31 210 ASP A CA 1
ATOM 1577 C C . ASP A 1 210 ? 1.756 -11.094 -7.403 1.00 96.31 210 ASP A C 1
ATOM 1579 O O . ASP A 1 210 ? 2.644 -10.619 -6.691 1.00 96.31 210 ASP A O 1
ATOM 1583 N N . ALA A 1 211 ? 0.736 -10.323 -7.803 1.00 98.12 211 ALA A N 1
ATOM 1584 C CA . ALA A 1 211 ? 0.631 -8.915 -7.421 1.00 98.12 211 ALA A CA 1
ATOM 1585 C C . ALA A 1 211 ? 0.596 -8.742 -5.893 1.00 98.12 211 ALA A C 1
ATOM 1587 O O . ALA A 1 211 ? 1.236 -7.822 -5.372 1.00 98.12 211 ALA A O 1
ATOM 1588 N N . CYS A 1 212 ? -0.110 -9.619 -5.175 1.00 97.50 212 CYS A N 1
ATOM 1589 C CA . CYS A 1 212 ? -0.203 -9.591 -3.716 1.00 97.50 212 CYS A CA 1
ATOM 1590 C C . CYS A 1 212 ? 1.133 -9.904 -3.030 1.00 97.50 212 CYS A C 1
ATOM 1592 O O . CYS A 1 212 ? 1.369 -9.393 -1.944 1.00 97.50 212 CYS A O 1
ATOM 1594 N N . GLU A 1 213 ? 2.031 -10.653 -3.673 1.00 96.69 213 GLU A N 1
ATOM 1595 C CA . GLU A 1 213 ? 3.383 -10.907 -3.158 1.00 96.69 213 GLU A CA 1
ATOM 1596 C C . GLU A 1 213 ? 4.336 -9.746 -3.481 1.00 96.69 213 GLU A C 1
ATOM 1598 O O . GLU A 1 213 ? 5.121 -9.295 -2.645 1.00 96.69 213 GLU A O 1
ATOM 1603 N N . LEU A 1 214 ? 4.244 -9.200 -4.697 1.00 97.19 214 LEU A N 1
ATOM 1604 C CA . LEU A 1 214 ? 5.139 -8.141 -5.169 1.00 97.19 214 LEU A CA 1
ATOM 1605 C C . LEU A 1 214 ? 4.990 -6.838 -4.380 1.00 97.19 214 LEU A C 1
ATOM 1607 O O . LEU A 1 214 ? 5.974 -6.117 -4.199 1.00 97.19 214 LEU A O 1
ATOM 1611 N N . VAL A 1 215 ? 3.785 -6.538 -3.884 1.00 97.38 215 VAL A N 1
ATOM 1612 C CA . VAL A 1 215 ? 3.483 -5.280 -3.181 1.00 97.38 215 VAL A CA 1
ATOM 1613 C C . VAL A 1 215 ? 4.352 -5.060 -1.944 1.00 97.38 215 VAL A C 1
ATOM 1615 O O . VAL A 1 215 ? 4.605 -3.911 -1.590 1.00 97.38 215 VAL A O 1
ATOM 1618 N N . HIS A 1 216 ? 4.862 -6.123 -1.315 1.00 95.75 216 HIS A N 1
ATOM 1619 C CA . HIS A 1 216 ? 5.694 -6.028 -0.115 1.00 95.75 216 HIS A CA 1
ATOM 1620 C C . HIS A 1 216 ? 7.036 -5.335 -0.370 1.00 95.75 216 HIS A C 1
ATOM 1622 O O . HIS A 1 216 ? 7.531 -4.621 0.501 1.00 95.75 216 HIS A O 1
ATOM 1628 N N . TYR A 1 217 ? 7.599 -5.436 -1.579 1.00 97.12 217 TYR A N 1
ATOM 1629 C CA . TYR A 1 217 ? 8.742 -4.595 -1.937 1.00 97.12 217 TYR A CA 1
ATOM 1630 C C . TYR A 1 217 ? 8.321 -3.125 -2.054 1.00 97.12 217 TYR A C 1
ATOM 1632 O O . TYR A 1 217 ? 8.992 -2.236 -1.537 1.00 97.12 217 TYR A O 1
ATOM 1640 N N . GLY A 1 218 ? 7.160 -2.865 -2.662 1.00 96.69 218 GLY A N 1
ATOM 1641 C CA . GLY A 1 218 ? 6.557 -1.532 -2.708 1.00 96.69 218 GLY A CA 1
ATOM 1642 C C . GLY A 1 218 ? 6.294 -0.936 -1.324 1.00 96.69 218 GLY A C 1
ATOM 1643 O O . GLY A 1 218 ? 6.491 0.263 -1.140 1.00 96.69 218 GLY A O 1
ATOM 1644 N N . MET A 1 219 ? 5.917 -1.768 -0.351 1.00 93.94 219 MET A N 1
ATOM 1645 C CA . MET A 1 219 ? 5.729 -1.370 1.043 1.00 93.94 219 MET A CA 1
ATOM 1646 C C . MET A 1 219 ? 7.004 -0.781 1.629 1.00 93.94 219 MET A C 1
ATOM 1648 O O . MET A 1 219 ? 6.973 0.339 2.137 1.00 93.94 219 MET A O 1
ATOM 1652 N N . GLU A 1 220 ? 8.127 -1.481 1.481 1.00 94.12 220 GLU A N 1
ATOM 1653 C CA . GLU A 1 220 ? 9.425 -0.984 1.935 1.00 94.12 220 GLU A CA 1
ATOM 1654 C C . GLU A 1 220 ? 9.799 0.331 1.234 1.00 94.12 220 GLU A C 1
ATOM 1656 O O . GLU A 1 220 ? 10.272 1.269 1.877 1.00 94.12 220 GLU A O 1
ATO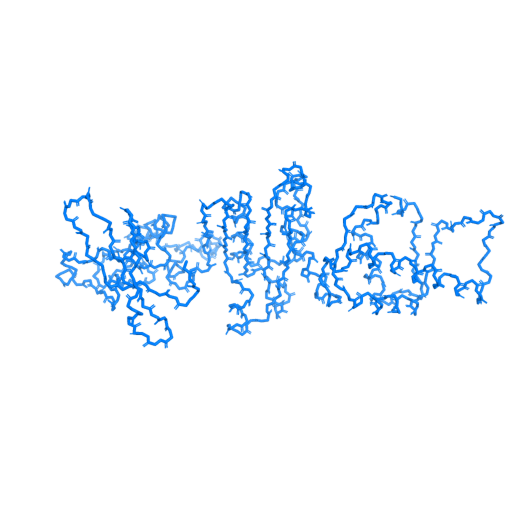M 1661 N N . LEU A 1 221 ? 9.543 0.452 -0.075 1.00 95.88 221 LEU A N 1
ATOM 1662 C CA . LEU A 1 221 ? 9.836 1.680 -0.822 1.00 95.88 221 LEU A CA 1
ATOM 1663 C C . LEU A 1 221 ? 9.037 2.886 -0.310 1.00 95.88 221 LEU A C 1
ATOM 1665 O O . LEU A 1 221 ? 9.611 3.959 -0.129 1.00 95.88 221 LEU A O 1
ATOM 1669 N N . VAL A 1 222 ? 7.734 2.712 -0.072 1.00 94.00 222 VAL A N 1
ATOM 1670 C CA . VAL A 1 222 ? 6.844 3.777 0.414 1.00 94.00 222 VAL A CA 1
ATOM 1671 C C . VAL A 1 222 ? 7.178 4.149 1.859 1.00 94.00 222 VAL A C 1
ATOM 1673 O O . VAL A 1 222 ? 7.339 5.328 2.174 1.00 94.00 222 VAL A O 1
ATOM 1676 N N . GLN A 1 223 ? 7.330 3.162 2.747 1.00 88.88 223 GLN A N 1
ATOM 1677 C CA . GLN A 1 223 ? 7.571 3.408 4.173 1.00 88.88 223 GLN A CA 1
ATOM 1678 C C . GLN A 1 223 ? 8.938 4.050 4.432 1.00 88.88 223 GLN A C 1
ATOM 1680 O O . GLN A 1 223 ? 9.037 4.990 5.223 1.00 88.88 223 GLN A O 1
ATOM 1685 N N . SER A 1 224 ? 9.977 3.613 3.713 1.00 89.94 224 SER A N 1
ATOM 1686 C CA . SER A 1 224 ? 11.317 4.212 3.793 1.00 89.94 224 SER A CA 1
ATOM 1687 C C . SER A 1 224 ? 11.454 5.522 3.008 1.00 89.94 224 SER A C 1
ATOM 1689 O O . SER A 1 224 ? 12.525 6.134 3.036 1.00 89.94 224 SER A O 1
ATOM 1691 N N . LYS A 1 225 ? 10.398 5.960 2.298 1.00 92.50 225 LYS A N 1
ATOM 1692 C CA . LYS A 1 225 ? 10.429 7.087 1.348 1.00 92.50 225 LYS A CA 1
ATOM 1693 C C . LYS A 1 225 ? 11.609 6.972 0.380 1.00 92.50 225 LYS A C 1
ATOM 1695 O O . LYS A 1 225 ? 12.353 7.930 0.155 1.00 92.50 225 LYS A O 1
ATOM 1700 N N . ARG A 1 226 ? 11.822 5.769 -0.156 1.00 96.44 226 ARG A N 1
ATOM 1701 C CA . ARG A 1 226 ? 12.974 5.451 -1.000 1.00 96.44 226 ARG A CA 1
ATOM 1702 C C . ARG A 1 226 ? 13.015 6.394 -2.199 1.00 96.44 226 ARG A C 1
ATOM 1704 O O . ARG A 1 226 ? 12.010 6.578 -2.879 1.00 96.44 226 ARG A O 1
ATOM 1711 N N . SER A 1 227 ? 14.187 6.954 -2.484 1.00 97.50 227 SER A N 1
ATOM 1712 C CA . SER A 1 227 ? 14.366 7.826 -3.645 1.00 97.50 227 SER A CA 1
ATOM 1713 C C . SER A 1 227 ? 14.243 7.057 -4.959 1.00 97.50 227 SER A C 1
ATOM 1715 O O . SER A 1 227 ? 14.735 5.926 -5.071 1.00 97.50 227 SER A O 1
ATOM 1717 N N . LEU A 1 228 ? 13.668 7.692 -5.987 1.00 97.06 228 LEU A N 1
ATOM 1718 C CA . LEU A 1 228 ? 13.565 7.131 -7.342 1.00 97.06 228 LEU A CA 1
ATOM 1719 C C . LEU A 1 228 ? 14.918 6.611 -7.845 1.00 97.06 228 LEU A C 1
ATOM 1721 O O . LEU A 1 228 ? 15.027 5.503 -8.374 1.00 97.06 228 LEU A O 1
ATOM 1725 N N . ARG A 1 229 ? 15.980 7.388 -7.607 1.00 93.50 229 ARG A N 1
ATOM 1726 C CA . ARG A 1 229 ? 17.347 7.024 -7.986 1.00 93.50 229 ARG A CA 1
ATOM 1727 C C . ARG A 1 229 ? 17.789 5.700 -7.363 1.00 93.50 229 ARG A C 1
ATOM 1729 O O . ARG A 1 229 ? 18.419 4.894 -8.039 1.00 93.50 229 ARG A O 1
ATOM 1736 N N . LYS A 1 230 ? 17.450 5.443 -6.097 1.00 95.88 230 LYS A N 1
ATOM 1737 C CA . LYS A 1 230 ? 17.802 4.179 -5.439 1.00 95.88 230 LYS A CA 1
ATOM 1738 C C . LYS A 1 230 ? 17.009 2.989 -5.974 1.00 95.88 230 LYS A C 1
ATOM 1740 O O . LYS A 1 230 ? 17.528 1.879 -5.918 1.00 95.88 230 LYS A O 1
ATOM 1745 N N . VAL A 1 231 ? 15.802 3.206 -6.499 1.00 96.69 231 VAL A N 1
ATOM 1746 C CA . VAL A 1 231 ? 15.041 2.170 -7.221 1.00 96.69 231 VAL A CA 1
ATOM 1747 C C . VAL A 1 231 ? 15.713 1.854 -8.562 1.00 96.69 231 VAL A C 1
ATOM 1749 O O . VAL A 1 231 ? 15.901 0.689 -8.896 1.00 96.69 231 VAL A O 1
ATOM 1752 N N . LEU A 1 232 ? 16.169 2.873 -9.298 1.00 92.75 232 LEU A N 1
ATOM 1753 C CA . LEU A 1 232 ? 16.913 2.700 -10.555 1.00 92.75 232 LEU A CA 1
ATOM 1754 C C . LEU A 1 232 ? 18.268 1.995 -10.360 1.00 92.75 232 LEU A C 1
ATOM 1756 O O . LEU A 1 232 ? 18.666 1.166 -11.180 1.00 92.75 232 LEU A O 1
ATOM 1760 N N . GLU A 1 233 ? 18.977 2.309 -9.275 1.00 89.75 233 GLU A N 1
ATOM 1761 C CA . GLU A 1 233 ? 20.269 1.700 -8.921 1.00 89.75 233 GLU A CA 1
ATOM 1762 C C . GLU A 1 233 ? 20.131 0.247 -8.429 1.00 89.75 233 GLU A C 1
ATOM 1764 O O . GLU A 1 233 ? 21.117 -0.494 -8.425 1.00 89.75 233 GLU A O 1
ATOM 1769 N N . ALA A 1 234 ? 18.929 -0.191 -8.037 1.00 88.62 234 ALA A N 1
ATOM 1770 C CA . ALA A 1 234 ? 18.709 -1.545 -7.548 1.00 88.62 234 ALA A CA 1
ATOM 1771 C C . ALA A 1 234 ? 18.990 -2.590 -8.643 1.00 88.62 234 ALA A C 1
ATOM 1773 O O . ALA A 1 234 ? 18.615 -2.440 -9.813 1.00 88.62 234 ALA A O 1
ATOM 1774 N N . THR A 1 235 ? 19.673 -3.666 -8.249 1.00 86.19 235 THR A N 1
ATOM 1775 C CA . THR A 1 235 ? 19.914 -4.839 -9.094 1.00 86.19 235 THR A CA 1
ATOM 1776 C C . THR A 1 235 ? 19.019 -5.964 -8.604 1.00 86.19 235 THR A C 1
ATOM 1778 O O . THR A 1 235 ? 19.126 -6.384 -7.455 1.00 86.19 235 THR A O 1
ATOM 1781 N N . HIS A 1 236 ? 18.133 -6.435 -9.474 1.00 88.06 236 HIS A N 1
ATOM 1782 C CA . HIS A 1 236 ? 17.276 -7.583 -9.206 1.00 88.06 236 HIS A CA 1
ATOM 1783 C C . HIS A 1 236 ? 17.867 -8.828 -9.866 1.00 88.06 236 HIS A C 1
ATOM 1785 O O . HIS A 1 236 ? 18.603 -8.727 -10.850 1.00 88.06 236 HIS A O 1
ATOM 1791 N N . ALA A 1 237 ? 17.542 -10.004 -9.329 1.00 87.25 237 ALA A N 1
ATOM 1792 C CA . ALA A 1 237 ? 17.827 -11.253 -10.022 1.00 87.25 237 ALA A CA 1
ATOM 1793 C C . ALA A 1 237 ? 17.169 -11.235 -11.411 1.00 87.25 237 ALA A C 1
ATOM 1795 O O . ALA A 1 237 ? 16.077 -10.696 -11.568 1.00 87.25 237 ALA A O 1
ATOM 1796 N N . ALA A 1 238 ? 17.818 -11.819 -12.415 1.00 80.50 238 ALA A N 1
ATOM 1797 C CA . ALA A 1 238 ? 17.232 -11.896 -13.748 1.00 80.50 238 ALA A CA 1
ATOM 1798 C C . ALA A 1 238 ? 15.934 -12.722 -13.734 1.00 80.50 238 ALA A C 1
ATOM 1800 O O . ALA A 1 238 ? 15.786 -13.655 -12.944 1.00 80.50 238 ALA A O 1
ATOM 1801 N N . VAL A 1 239 ? 15.020 -12.416 -14.661 1.00 86.38 239 VAL A N 1
ATOM 1802 C CA . VAL A 1 239 ? 13.770 -13.174 -14.858 1.00 86.38 239 VAL A CA 1
ATOM 1803 C C . VAL A 1 239 ? 12.873 -13.154 -13.606 1.00 86.38 239 VAL A C 1
ATOM 1805 O O . VAL A 1 239 ? 12.298 -14.166 -13.209 1.00 86.38 239 VAL A O 1
ATOM 1808 N N . THR A 1 240 ? 12.695 -11.974 -13.003 1.00 92.38 240 THR A N 1
ATOM 1809 C CA . THR A 1 240 ? 11.766 -11.740 -11.881 1.00 92.38 240 THR A CA 1
ATOM 1810 C C . THR A 1 240 ? 10.788 -10.606 -12.183 1.00 92.38 240 THR A C 1
ATOM 1812 O O . THR A 1 240 ? 11.113 -9.664 -12.903 1.00 92.38 240 THR A O 1
ATOM 1815 N N . TYR A 1 241 ? 9.596 -10.645 -11.586 1.00 95.31 241 TYR A N 1
ATOM 1816 C CA . TYR A 1 241 ? 8.651 -9.531 -11.677 1.00 95.31 241 TYR A CA 1
ATOM 1817 C C . TYR A 1 241 ? 9.107 -8.281 -10.916 1.00 95.31 241 TYR A C 1
ATOM 1819 O O . TYR A 1 241 ? 8.630 -7.194 -11.221 1.00 95.31 241 TYR A O 1
ATOM 1827 N N . HIS A 1 242 ? 10.084 -8.374 -10.007 1.00 95.00 242 HIS A N 1
ATOM 1828 C CA . HIS A 1 242 ? 10.639 -7.184 -9.346 1.00 95.00 242 HIS A CA 1
ATOM 1829 C C . HIS A 1 242 ? 11.277 -6.190 -10.336 1.00 95.00 242 HIS A C 1
ATOM 1831 O O . HIS A 1 242 ? 11.330 -4.997 -10.046 1.00 95.00 242 HIS A O 1
ATOM 1837 N N . GLU A 1 243 ? 11.664 -6.628 -11.545 1.00 91.50 243 GLU A N 1
ATOM 1838 C CA . GLU A 1 243 ? 12.105 -5.733 -12.628 1.00 91.50 243 GLU A CA 1
ATOM 1839 C C . GLU A 1 243 ? 11.045 -4.678 -12.999 1.00 91.50 243 GLU A C 1
ATOM 1841 O O . GLU A 1 243 ? 11.400 -3.592 -13.457 1.00 91.50 243 GLU A O 1
ATOM 1846 N N . LEU A 1 244 ? 9.757 -4.945 -12.745 1.00 95.69 244 LEU A N 1
ATOM 1847 C CA . LEU A 1 244 ? 8.663 -3.995 -12.964 1.00 95.69 244 LEU A CA 1
ATOM 1848 C C . LEU A 1 244 ? 8.880 -2.673 -12.221 1.00 95.69 244 LEU A C 1
ATOM 1850 O O . LEU A 1 244 ? 8.599 -1.614 -12.777 1.00 95.69 244 LEU A O 1
ATOM 1854 N N . TYR A 1 245 ? 9.412 -2.714 -10.997 1.00 97.69 245 TYR A N 1
ATOM 1855 C CA . TYR A 1 245 ? 9.709 -1.507 -10.224 1.00 97.69 245 TYR A CA 1
ATOM 1856 C C . TYR A 1 245 ? 10.758 -0.642 -10.915 1.00 97.69 245 TYR A C 1
ATOM 1858 O O . TYR A 1 245 ? 10.594 0.572 -11.019 1.00 97.69 245 TYR A O 1
ATOM 1866 N N . LYS A 1 246 ? 11.810 -1.273 -11.442 1.00 94.12 246 LYS A N 1
ATOM 1867 C CA . LYS A 1 246 ? 12.887 -0.584 -12.152 1.00 94.12 246 LYS A CA 1
ATOM 1868 C C . LYS A 1 246 ? 12.415 -0.008 -13.486 1.00 94.12 246 LYS A C 1
ATOM 1870 O O . LYS A 1 246 ? 12.763 1.123 -13.810 1.00 94.12 246 LYS A O 1
ATOM 1875 N N . VAL A 1 247 ? 11.586 -0.744 -14.231 1.00 91.12 247 VAL A N 1
ATOM 1876 C CA . VAL A 1 247 ? 10.990 -0.265 -15.490 1.00 91.12 247 VAL A CA 1
ATOM 1877 C C . VAL A 1 247 ? 10.028 0.902 -15.236 1.00 91.12 247 VAL A C 1
ATOM 1879 O O . VAL A 1 247 ? 10.077 1.897 -15.952 1.00 91.12 247 VAL A O 1
ATOM 1882 N N . ALA A 1 248 ? 9.193 0.830 -14.197 1.00 96.94 248 ALA A N 1
ATOM 1883 C CA . ALA A 1 248 ? 8.292 1.925 -13.841 1.00 96.94 248 ALA A CA 1
ATOM 1884 C C . ALA A 1 248 ? 9.072 3.156 -13.356 1.00 96.94 248 ALA A C 1
ATOM 1886 O O . ALA A 1 248 ? 8.747 4.272 -13.740 1.00 96.94 248 ALA A O 1
ATOM 1887 N N . ALA A 1 249 ? 10.140 2.966 -12.577 1.00 96.19 249 ALA A N 1
ATOM 1888 C CA . ALA A 1 249 ? 11.026 4.054 -12.173 1.00 96.19 249 ALA A CA 1
ATOM 1889 C C . ALA A 1 249 ? 11.722 4.715 -13.374 1.00 96.19 249 ALA A C 1
ATOM 1891 O O . ALA A 1 249 ? 11.822 5.937 -13.437 1.00 96.19 249 ALA A O 1
ATOM 1892 N N . ALA A 1 250 ? 12.155 3.922 -14.353 1.00 87.88 250 ALA A N 1
ATOM 1893 C CA . ALA A 1 250 ? 12.724 4.425 -15.599 1.00 87.88 250 ALA A CA 1
ATOM 1894 C C . ALA A 1 250 ? 11.709 5.226 -16.431 1.00 87.88 250 ALA A C 1
ATOM 1896 O O . ALA A 1 250 ? 12.072 6.209 -17.072 1.00 87.88 250 ALA A O 1
ATOM 1897 N N . ASP A 1 251 ? 10.432 4.839 -16.392 1.00 91.69 251 ASP A N 1
ATOM 1898 C CA . ASP A 1 251 ? 9.343 5.596 -17.012 1.00 91.69 251 ASP A CA 1
ATOM 1899 C C . ASP A 1 251 ? 9.118 6.960 -16.347 1.00 91.69 251 ASP A C 1
ATOM 1901 O O . ASP A 1 251 ? 8.843 7.940 -17.037 1.00 91.69 251 ASP A O 1
ATOM 1905 N N . ILE A 1 252 ? 9.298 7.059 -15.027 1.00 94.62 252 ILE A N 1
ATOM 1906 C CA . ILE A 1 252 ? 9.292 8.344 -14.306 1.00 94.62 252 ILE A CA 1
ATOM 1907 C C . ILE A 1 252 ? 10.512 9.186 -14.691 1.00 94.62 252 ILE A C 1
ATOM 1909 O O . ILE A 1 252 ? 10.354 10.359 -15.015 1.00 94.62 252 ILE A O 1
ATOM 1913 N N . ASP A 1 253 ? 11.711 8.593 -14.685 1.00 90.25 253 ASP A N 1
ATOM 1914 C CA . ASP A 1 253 ? 12.966 9.276 -15.045 1.00 90.25 253 ASP A CA 1
ATOM 1915 C C . ASP A 1 253 ? 12.870 9.881 -16.453 1.00 90.25 253 ASP A C 1
ATOM 1917 O O . ASP A 1 253 ? 13.150 11.061 -16.643 1.00 90.25 253 ASP A O 1
ATOM 1921 N N . SER A 1 254 ? 12.349 9.113 -17.418 1.00 81.31 254 SER A N 1
ATOM 1922 C CA . SER A 1 254 ? 12.097 9.583 -18.785 1.00 81.31 254 SER A CA 1
ATOM 1923 C C . SER A 1 254 ? 11.123 10.764 -18.835 1.00 81.31 254 SER A C 1
ATOM 1925 O O . SER A 1 254 ? 11.372 11.741 -19.542 1.00 81.31 254 SER A O 1
ATOM 1927 N N . GLN A 1 255 ? 10.025 10.709 -18.077 1.00 86.75 255 GLN A N 1
ATOM 1928 C CA . GLN A 1 255 ? 9.048 11.800 -18.040 1.00 86.75 255 GLN A CA 1
ATOM 1929 C C . GLN A 1 255 ? 9.636 13.076 -17.433 1.00 86.75 255 GLN A C 1
ATOM 1931 O O . GLN A 1 255 ? 9.396 14.163 -17.951 1.00 86.75 255 GLN A O 1
ATOM 1936 N N . LEU A 1 256 ? 10.413 12.959 -16.358 1.00 86.12 256 LEU A N 1
ATOM 1937 C CA . LEU A 1 256 ? 11.016 14.108 -15.680 1.00 86.12 256 LEU A CA 1
ATOM 1938 C C . LEU A 1 256 ? 12.177 14.715 -16.475 1.00 86.12 256 LEU A C 1
ATOM 1940 O O . LEU A 1 256 ? 12.357 15.933 -16.486 1.00 86.12 256 LEU A O 1
ATOM 1944 N N . GLU A 1 257 ? 12.979 13.879 -17.129 1.00 80.88 257 GLU A N 1
ATOM 1945 C CA . GLU A 1 257 ? 14.158 14.324 -17.866 1.00 80.88 257 GLU A CA 1
ATOM 1946 C C . GLU A 1 257 ? 13.809 14.797 -19.287 1.00 80.88 257 GLU A C 1
ATOM 1948 O O . GLU A 1 257 ? 14.341 15.819 -19.729 1.00 80.88 257 GLU A O 1
ATOM 1953 N N . PHE A 1 258 ? 12.890 14.113 -19.976 1.00 72.44 258 PHE A N 1
ATOM 1954 C CA . PHE A 1 258 ? 12.584 14.346 -21.394 1.00 72.44 258 PHE A CA 1
ATOM 1955 C C . PHE A 1 258 ? 11.137 14.765 -21.677 1.00 72.44 258 PHE A C 1
ATOM 1957 O O . PHE A 1 258 ? 10.807 15.059 -22.823 1.00 72.44 258 PHE A O 1
ATOM 1964 N N . GLY A 1 259 ? 10.252 14.785 -20.678 1.00 74.69 259 GLY A N 1
ATOM 1965 C CA . GLY A 1 259 ? 8.839 15.129 -20.876 1.00 74.69 259 GLY A CA 1
ATOM 1966 C C . GLY A 1 259 ? 8.020 14.058 -21.603 1.00 74.69 259 GLY A C 1
ATOM 1967 O O . GLY A 1 259 ? 6.878 14.323 -21.974 1.00 74.69 259 GLY A O 1
ATOM 1968 N N . VAL A 1 260 ? 8.575 12.858 -21.814 1.00 70.12 260 VAL A N 1
ATOM 1969 C CA . VAL A 1 260 ? 7.925 11.765 -22.555 1.00 70.12 260 VAL A CA 1
ATOM 1970 C C . VAL A 1 260 ? 7.918 10.470 -21.756 1.00 70.12 260 VAL A C 1
ATOM 1972 O O . VAL A 1 260 ? 8.859 10.159 -21.022 1.00 70.12 260 VAL A O 1
ATOM 1975 N N . GLN A 1 261 ? 6.852 9.688 -21.920 1.00 71.25 261 GLN A N 1
ATOM 1976 C CA . GLN A 1 261 ? 6.781 8.347 -21.344 1.00 71.25 261 GLN A CA 1
ATOM 1977 C C . GLN A 1 261 ? 7.796 7.439 -22.031 1.00 71.25 261 GLN A C 1
ATOM 1979 O O . GLN A 1 261 ? 7.936 7.455 -23.254 1.00 71.25 261 GLN A O 1
ATOM 1984 N N . LEU A 1 262 ? 8.449 6.574 -21.263 1.00 65.00 262 LEU A N 1
ATOM 1985 C CA . LEU A 1 262 ? 9.471 5.663 -21.761 1.00 65.00 262 LEU A CA 1
ATOM 1986 C C . LEU A 1 262 ? 8.944 4.769 -22.886 1.00 65.00 262 LEU A C 1
ATOM 1988 O O . LEU A 1 262 ? 9.640 4.483 -23.852 1.00 65.00 262 LEU A O 1
ATOM 1992 N N . ARG A 1 263 ? 7.677 4.359 -22.822 1.00 62.81 263 ARG A N 1
ATOM 1993 C CA . ARG A 1 263 ? 7.079 3.546 -23.892 1.00 62.81 263 ARG A CA 1
ATOM 1994 C C . ARG A 1 263 ? 6.887 4.296 -25.207 1.00 62.81 263 ARG A C 1
ATOM 1996 O O . ARG A 1 263 ? 6.877 3.655 -26.251 1.00 62.81 263 ARG A O 1
ATOM 2003 N N . GLN A 1 264 ? 6.732 5.619 -25.165 1.00 51.91 264 GLN A N 1
ATOM 2004 C CA . GLN A 1 264 ? 6.629 6.448 -26.371 1.00 51.91 264 GLN A CA 1
ATOM 2005 C C . GLN A 1 264 ? 7.992 6.597 -27.057 1.00 51.91 264 GLN A C 1
ATOM 2007 O O . GLN A 1 264 ? 8.067 6.689 -28.280 1.00 51.91 264 GLN A O 1
ATOM 2012 N N . VAL A 1 265 ? 9.075 6.527 -26.281 1.00 50.44 265 VAL A N 1
ATOM 2013 C CA . VAL A 1 265 ? 10.448 6.505 -26.799 1.00 50.44 265 VAL A CA 1
ATOM 2014 C C . VAL A 1 265 ? 10.717 5.242 -27.627 1.00 50.44 265 VAL A C 1
ATOM 2016 O O . VAL A 1 265 ? 11.396 5.297 -28.647 1.00 50.44 265 VAL A O 1
ATOM 2019 N N . PHE A 1 266 ? 10.156 4.104 -27.215 1.00 43.88 266 PHE A N 1
ATOM 2020 C CA . PHE A 1 266 ? 10.467 2.787 -27.778 1.00 43.88 266 PHE A CA 1
ATOM 2021 C C . PHE A 1 266 ? 9.554 2.298 -28.900 1.00 43.88 266 PHE A C 1
ATOM 2023 O O . PHE A 1 266 ? 9.628 1.122 -29.266 1.00 43.88 266 PHE A O 1
ATOM 2030 N N . THR A 1 267 ? 8.678 3.131 -29.463 1.00 49.69 267 THR A N 1
ATOM 2031 C CA . THR A 1 267 ? 7.910 2.645 -30.616 1.00 49.69 267 THR A CA 1
ATOM 2032 C C . THR A 1 267 ? 8.865 2.395 -31.791 1.00 49.69 267 THR A C 1
ATOM 2034 O O . THR A 1 267 ? 9.802 3.164 -32.010 1.00 49.69 267 THR A O 1
ATOM 2037 N N . MET A 1 268 ? 8.667 1.305 -32.542 1.00 41.50 268 MET A N 1
ATOM 2038 C CA . MET A 1 268 ? 9.492 1.000 -33.723 1.00 41.50 268 MET A CA 1
ATOM 2039 C C . MET A 1 268 ? 9.458 2.138 -34.745 1.00 41.50 268 MET A C 1
ATOM 2041 O O . MET A 1 268 ? 10.428 2.341 -35.461 1.00 41.50 268 MET A O 1
ATOM 2045 N N . GLU A 1 269 ? 8.379 2.915 -34.785 1.00 47.34 269 GLU A N 1
ATOM 2046 C CA . GLU A 1 269 ? 8.256 4.112 -35.608 1.00 47.34 269 GLU A CA 1
ATOM 2047 C C . GLU A 1 269 ? 9.059 5.287 -35.039 1.00 47.34 269 GLU A C 1
ATOM 2049 O O . GLU A 1 269 ? 9.733 5.964 -35.806 1.00 47.34 269 GLU A O 1
ATOM 2054 N N . THR A 1 270 ? 9.100 5.470 -33.714 1.00 47.09 270 THR A N 1
ATOM 2055 C CA . THR A 1 270 ? 9.990 6.428 -33.030 1.00 47.09 270 THR A CA 1
ATOM 2056 C C . THR A 1 270 ? 11.458 6.077 -33.277 1.00 47.09 270 THR A C 1
ATOM 2058 O O . THR A 1 270 ? 12.246 6.949 -33.624 1.00 47.09 270 THR A O 1
ATOM 2061 N N . LEU A 1 271 ? 11.830 4.798 -33.167 1.00 46.69 271 LEU A N 1
ATOM 2062 C CA . LEU A 1 271 ? 13.192 4.312 -33.412 1.00 46.69 271 LEU A CA 1
ATOM 2063 C C . LEU A 1 271 ? 13.572 4.365 -34.894 1.00 46.69 271 LEU A C 1
ATOM 2065 O O . LEU A 1 271 ? 14.680 4.785 -35.218 1.00 46.69 271 LEU A O 1
ATOM 2069 N N . ASN A 1 272 ? 12.670 3.986 -35.803 1.00 47.16 272 ASN A N 1
ATOM 2070 C CA . ASN A 1 272 ? 12.897 4.098 -37.244 1.00 47.16 272 ASN A CA 1
ATOM 2071 C C . ASN A 1 272 ? 12.935 5.559 -37.691 1.00 47.16 272 ASN A C 1
ATOM 2073 O O . ASN A 1 272 ? 13.791 5.908 -38.491 1.00 47.16 272 ASN A O 1
ATOM 2077 N N . SER A 1 273 ? 12.089 6.431 -37.144 1.00 48.69 273 SER A N 1
ATOM 2078 C CA . SER A 1 273 ? 12.121 7.870 -37.430 1.00 48.69 273 SER A CA 1
ATOM 2079 C C . SER A 1 273 ? 13.364 8.524 -36.838 1.00 48.69 273 SER A C 1
ATOM 2081 O O . SER A 1 273 ? 14.001 9.321 -37.516 1.00 48.69 273 SER A O 1
ATOM 2083 N N . ALA A 1 274 ? 13.777 8.140 -35.624 1.00 49.41 274 ALA A N 1
ATOM 2084 C CA . ALA A 1 274 ? 15.045 8.564 -35.034 1.00 49.41 274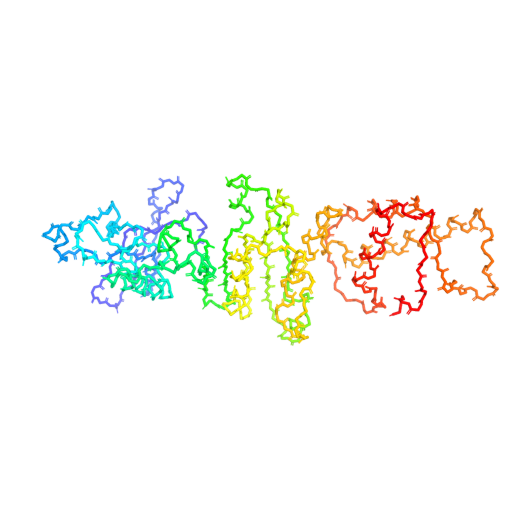 ALA A CA 1
ATOM 2085 C C . ALA A 1 274 ? 16.225 8.108 -35.894 1.00 49.41 274 ALA A C 1
ATOM 2087 O O . ALA A 1 274 ? 17.116 8.902 -36.180 1.00 49.41 274 ALA A O 1
ATOM 2088 N N . LYS A 1 275 ? 16.213 6.849 -36.348 1.00 48.16 275 LYS A N 1
ATOM 2089 C CA . LYS A 1 275 ? 17.215 6.274 -37.247 1.00 48.16 275 LYS A CA 1
ATOM 2090 C C . LYS A 1 275 ? 17.235 6.993 -38.593 1.00 48.16 275 LYS A C 1
ATOM 2092 O O . LYS A 1 275 ? 18.316 7.326 -39.058 1.00 48.16 275 LYS A O 1
ATOM 2097 N N . GLU A 1 276 ? 16.090 7.253 -39.216 1.00 50.88 276 GLU A N 1
ATOM 2098 C CA . GLU A 1 276 ? 16.006 7.959 -40.499 1.00 50.88 276 GLU A CA 1
ATOM 2099 C C . GLU A 1 276 ? 16.421 9.427 -40.362 1.00 50.88 276 GLU A C 1
ATOM 2101 O O . GLU A 1 276 ? 17.222 9.898 -41.165 1.00 50.88 276 GLU A O 1
ATOM 2106 N N . ALA A 1 277 ? 15.982 10.134 -39.317 1.00 47.97 277 ALA A N 1
ATOM 2107 C CA . ALA A 1 277 ? 16.404 11.506 -39.030 1.00 47.97 277 ALA A CA 1
ATOM 2108 C C . ALA A 1 277 ? 17.912 11.587 -38.747 1.00 47.97 277 ALA A C 1
ATOM 2110 O O . ALA A 1 277 ? 18.598 12.468 -39.258 1.00 47.97 277 ALA A O 1
ATOM 2111 N N . PHE A 1 278 ? 18.453 10.620 -38.008 1.00 48.31 278 PHE A N 1
ATOM 2112 C CA . PHE A 1 278 ? 19.885 10.464 -37.782 1.00 48.31 278 PHE A CA 1
ATOM 2113 C C . PHE A 1 278 ? 20.652 10.159 -39.077 1.00 48.31 278 PHE A C 1
ATOM 2115 O O . PHE A 1 278 ? 21.668 10.792 -39.358 1.00 48.31 278 PHE A O 1
ATOM 2122 N N . LEU A 1 279 ? 20.167 9.232 -39.908 1.00 49.09 279 LEU A N 1
ATOM 2123 C CA . LEU A 1 279 ? 20.765 8.921 -41.208 1.00 49.09 279 LEU A CA 1
ATOM 2124 C C . LEU A 1 279 ? 20.704 10.125 -42.156 1.00 49.09 279 LEU A C 1
ATOM 2126 O O . LEU A 1 279 ? 21.647 10.347 -42.918 1.00 49.09 279 LEU A O 1
ATOM 2130 N N . ASP A 1 280 ? 19.631 10.910 -42.114 1.00 48.72 280 ASP A N 1
ATOM 2131 C CA . ASP A 1 280 ? 19.471 12.129 -42.901 1.00 48.72 280 ASP A CA 1
ATOM 2132 C C . ASP A 1 280 ? 20.385 13.255 -42.398 1.00 48.72 280 ASP A C 1
ATOM 2134 O O . ASP A 1 280 ? 21.046 13.904 -43.206 1.00 48.72 280 ASP A O 1
ATOM 2138 N N . ALA A 1 281 ? 20.542 13.424 -41.083 1.00 46.56 281 ALA A N 1
ATOM 2139 C CA . ALA A 1 281 ? 21.524 14.330 -40.485 1.00 46.56 281 ALA A CA 1
ATOM 2140 C C . ALA A 1 281 ? 22.964 13.948 -40.873 1.00 46.56 281 ALA A C 1
ATOM 2142 O O . ALA A 1 281 ? 23.749 14.798 -41.297 1.00 46.56 281 ALA A O 1
ATOM 2143 N N . VAL A 1 282 ? 23.303 12.654 -40.850 1.00 46.00 282 VAL A N 1
ATOM 2144 C CA . VAL A 1 282 ? 24.595 12.138 -41.338 1.00 46.00 282 VAL A CA 1
ATOM 2145 C C . VAL A 1 282 ? 24.773 12.412 -42.841 1.00 46.00 282 VAL A C 1
ATOM 2147 O O . VAL A 1 282 ? 25.854 12.820 -43.275 1.00 46.00 282 VAL A O 1
ATOM 2150 N N . LYS A 1 283 ? 23.725 12.242 -43.661 1.00 48.75 283 LYS A N 1
ATOM 2151 C CA . LYS A 1 283 ? 23.745 12.565 -45.104 1.00 48.75 283 LYS A CA 1
ATOM 2152 C C . LYS A 1 283 ? 23.859 14.071 -45.372 1.00 48.75 283 LYS A C 1
ATOM 2154 O O . LYS A 1 283 ? 24.526 14.464 -46.330 1.00 48.75 283 LYS A O 1
ATOM 2159 N N . LYS A 1 284 ? 23.241 14.916 -44.547 1.00 45.28 284 LYS A N 1
ATOM 2160 C CA . LYS A 1 284 ? 23.323 16.380 -44.633 1.00 45.28 284 LYS A CA 1
ATOM 2161 C C . LYS A 1 284 ? 24.704 16.883 -44.206 1.00 45.28 284 LYS A C 1
ATOM 2163 O O . LYS A 1 284 ? 25.293 17.670 -44.944 1.00 45.28 284 LYS A O 1
ATOM 2168 N N . ASN A 1 285 ? 25.300 16.327 -43.148 1.00 43.69 285 ASN A N 1
ATOM 2169 C CA . ASN A 1 285 ? 26.696 16.599 -42.772 1.00 43.69 285 ASN A CA 1
ATOM 2170 C C . ASN A 1 285 ? 27.710 16.134 -43.829 1.00 43.69 285 ASN A C 1
ATOM 2172 O O . ASN A 1 285 ? 28.720 16.803 -44.052 1.00 43.69 285 ASN A O 1
ATOM 2176 N N . ARG A 1 286 ? 27.423 15.053 -44.571 1.00 41.75 286 ARG A N 1
ATOM 2177 C CA . ARG A 1 286 ? 28.231 14.643 -45.739 1.00 41.75 286 ARG A CA 1
ATOM 2178 C C . ARG A 1 286 ? 28.294 15.700 -46.846 1.00 41.75 286 ARG A C 1
ATOM 2180 O O . ARG A 1 286 ? 29.259 15.704 -47.605 1.00 41.75 286 ARG A O 1
ATOM 2187 N N . ARG A 1 287 ? 27.300 16.590 -46.964 1.00 44.16 287 ARG A N 1
ATOM 2188 C CA . ARG A 1 287 ? 27.318 17.682 -47.956 1.00 44.16 287 ARG A CA 1
ATOM 2189 C C . ARG A 1 287 ? 28.148 18.893 -47.508 1.00 44.16 287 ARG A C 1
ATOM 2191 O O . ARG A 1 287 ? 28.472 19.716 -48.356 1.00 44.16 287 ARG A O 1
ATOM 2198 N N . GLY A 1 288 ? 28.520 18.985 -46.227 1.00 44.28 288 GLY A N 1
ATOM 2199 C CA . GLY A 1 288 ? 29.217 20.144 -45.652 1.00 44.28 288 GLY A CA 1
ATOM 2200 C C . GLY A 1 288 ? 30.670 19.916 -45.226 1.00 44.28 288 GLY A C 1
ATOM 2201 O O . GLY A 1 288 ? 31.397 20.882 -45.013 1.00 44.28 288 GLY A O 1
ATOM 2202 N N . SER A 1 289 ? 31.151 18.679 -45.098 1.00 37.84 289 SER A N 1
ATOM 2203 C CA . SER A 1 289 ? 32.550 18.412 -44.731 1.00 37.84 289 SER A CA 1
ATOM 2204 C C . SER A 1 289 ? 32.975 17.032 -45.220 1.00 37.84 289 SER A C 1
ATOM 2206 O O . SER A 1 289 ? 32.308 16.039 -44.935 1.00 37.84 289 SER A O 1
ATOM 2208 N N . LYS A 1 290 ? 34.100 16.949 -45.944 1.00 35.84 290 LYS A N 1
ATOM 2209 C CA . LYS A 1 290 ? 34.749 15.674 -46.287 1.00 35.84 290 LYS A CA 1
ATOM 2210 C C . LYS A 1 290 ? 35.206 14.979 -45.002 1.00 35.84 290 LYS A C 1
ATOM 2212 O O . LYS A 1 290 ? 36.343 15.144 -44.572 1.00 35.84 290 LYS A O 1
ATOM 2217 N N . ILE A 1 291 ? 34.335 14.178 -44.404 1.00 36.09 291 ILE A N 1
ATOM 2218 C CA . ILE A 1 291 ? 34.770 13.094 -43.530 1.00 36.09 291 ILE A CA 1
ATOM 2219 C C . ILE A 1 291 ? 35.227 11.991 -44.474 1.00 36.09 291 ILE A C 1
ATOM 2221 O O . ILE A 1 291 ? 34.448 11.505 -45.292 1.00 36.09 291 ILE A O 1
ATOM 2225 N N . ASN A 1 292 ? 36.515 11.667 -44.407 1.00 35.66 292 ASN A N 1
ATOM 2226 C CA . ASN A 1 292 ? 37.153 10.650 -45.226 1.00 35.66 292 ASN A CA 1
ATOM 2227 C C . ASN A 1 292 ? 36.574 9.271 -44.862 1.00 35.66 292 ASN A C 1
ATOM 2229 O O . ASN A 1 292 ? 37.112 8.557 -44.019 1.00 35.66 292 ASN A O 1
ATOM 2233 N N . THR A 1 293 ? 35.426 8.920 -45.440 1.00 39.03 293 THR A N 1
ATOM 2234 C CA . THR A 1 293 ? 34.985 7.532 -45.513 1.00 39.03 293 THR A CA 1
ATOM 2235 C C . THR A 1 293 ? 35.852 6.901 -46.585 1.00 39.03 293 THR A C 1
ATOM 2237 O O . THR A 1 293 ? 35.639 7.182 -47.763 1.00 39.03 293 THR A O 1
ATOM 2240 N N . GLY A 1 294 ? 36.855 6.117 -46.179 1.00 33.38 294 GLY A N 1
ATOM 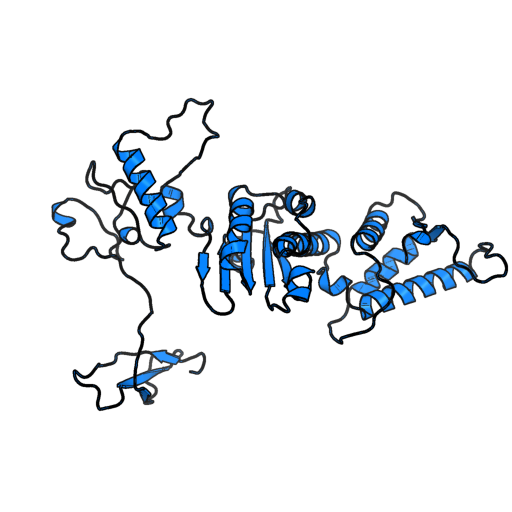2241 C CA . GLY A 1 294 ? 37.576 5.252 -47.112 1.00 33.38 294 GLY A CA 1
ATOM 2242 C C . GLY A 1 294 ? 36.579 4.503 -48.002 1.00 33.38 294 GLY A C 1
ATOM 2243 O O . GLY A 1 294 ? 35.447 4.253 -47.586 1.00 33.38 294 GLY A O 1
ATOM 2244 N N . ASP A 1 295 ? 36.986 4.223 -49.235 1.00 36.19 295 ASP A N 1
ATOM 2245 C CA . ASP A 1 295 ? 36.155 3.833 -50.384 1.00 36.19 295 ASP A CA 1
ATOM 2246 C C . ASP A 1 295 ? 35.349 2.511 -50.259 1.00 36.19 295 ASP A C 1
ATOM 2248 O O . ASP A 1 295 ? 35.009 1.894 -51.264 1.00 36.19 295 ASP A O 1
ATOM 2252 N N . ASP A 1 296 ? 34.997 2.045 -49.059 1.00 37.19 296 ASP A N 1
ATOM 2253 C CA . ASP A 1 296 ? 34.247 0.806 -48.821 1.00 37.19 296 ASP A CA 1
ATOM 2254 C C . ASP A 1 296 ? 32.865 0.999 -48.165 1.00 37.19 296 ASP A C 1
ATOM 2256 O O . ASP A 1 296 ? 32.193 0.021 -47.837 1.00 37.19 296 ASP A O 1
ATOM 2260 N N . GLY A 1 297 ? 32.399 2.242 -47.988 1.00 34.69 297 GLY A N 1
ATOM 2261 C CA . GLY A 1 297 ? 31.035 2.520 -47.519 1.00 34.69 297 GLY A CA 1
ATOM 2262 C C . GLY A 1 297 ? 30.748 2.099 -46.071 1.00 34.69 297 GLY A C 1
ATOM 2263 O O . GLY A 1 297 ? 29.586 2.100 -45.661 1.00 34.69 297 GLY A O 1
ATOM 2264 N N . LYS A 1 298 ? 31.772 1.769 -45.274 1.00 34.06 298 LYS A N 1
ATOM 2265 C CA . LYS A 1 298 ? 31.599 1.401 -43.864 1.00 34.06 298 LYS A CA 1
ATOM 2266 C C . LYS A 1 298 ? 31.461 2.632 -42.969 1.00 34.06 298 LYS A C 1
ATOM 2268 O O . LYS A 1 298 ? 32.137 3.646 -43.146 1.00 34.06 298 LYS A O 1
ATOM 2273 N N . ILE A 1 299 ? 30.571 2.528 -41.981 1.00 36.88 299 ILE A N 1
ATOM 2274 C CA . ILE A 1 299 ? 30.399 3.533 -40.925 1.00 36.88 299 ILE A CA 1
ATOM 2275 C C . ILE A 1 299 ? 31.704 3.590 -40.102 1.00 36.88 299 ILE A C 1
ATOM 2277 O O . ILE A 1 299 ? 32.226 2.533 -39.736 1.00 36.88 299 ILE A O 1
ATOM 2281 N N . PRO A 1 300 ? 32.263 4.781 -39.815 1.00 36.78 300 PRO A N 1
ATOM 2282 C CA . PRO A 1 300 ? 33.481 4.909 -39.017 1.00 36.78 300 PRO A CA 1
ATOM 2283 C C . PRO A 1 300 ? 33.330 4.254 -37.637 1.00 36.78 300 PRO A C 1
ATOM 2285 O O . PRO A 1 300 ? 32.262 4.315 -37.034 1.00 36.78 300 PRO A O 1
ATOM 2288 N N . LYS A 1 301 ? 34.417 3.679 -37.096 1.00 36.00 301 LYS A N 1
ATOM 2289 C CA . LYS A 1 301 ? 34.420 3.035 -35.762 1.00 36.00 301 LYS A CA 1
ATOM 2290 C C . LYS A 1 301 ? 33.921 3.949 -34.633 1.00 36.00 301 LYS A C 1
ATOM 2292 O O . LYS A 1 301 ? 33.401 3.432 -33.649 1.00 36.00 301 LYS A O 1
ATOM 2297 N N . ASN A 1 302 ? 34.067 5.264 -34.798 1.00 37.41 302 ASN A N 1
ATOM 2298 C CA . ASN A 1 302 ? 33.544 6.293 -33.908 1.00 37.41 302 ASN A CA 1
ATOM 2299 C C . ASN A 1 302 ? 32.746 7.290 -34.753 1.00 37.41 302 ASN A C 1
ATOM 2301 O O . ASN A 1 302 ? 33.323 7.943 -35.627 1.00 37.41 302 ASN A O 1
ATOM 2305 N N . LEU A 1 303 ? 31.438 7.385 -34.522 1.00 41.25 303 LEU A N 1
ATOM 2306 C CA . LEU A 1 303 ? 30.596 8.367 -35.198 1.00 41.25 303 LEU A CA 1
ATOM 2307 C C . LEU A 1 303 ? 30.452 9.607 -34.326 1.00 41.25 303 LEU A C 1
ATOM 2309 O O . LEU A 1 303 ? 30.023 9.488 -33.183 1.00 41.25 303 LEU A O 1
ATOM 2313 N N . THR A 1 304 ? 30.774 10.768 -34.893 1.00 41.31 304 THR A N 1
ATOM 2314 C CA . THR A 1 304 ? 30.760 12.065 -34.218 1.00 41.31 304 THR A CA 1
ATOM 2315 C C . THR A 1 304 ? 29.598 12.924 -34.735 1.00 41.31 304 THR A C 1
ATOM 2317 O O . THR A 1 304 ? 29.610 13.301 -35.905 1.00 41.31 304 THR A O 1
ATOM 2320 N N . ILE A 1 305 ? 28.586 13.209 -33.904 1.00 45.62 305 ILE A N 1
ATOM 2321 C CA . ILE A 1 305 ? 27.365 13.947 -34.305 1.00 45.62 305 ILE A CA 1
ATOM 2322 C C . ILE A 1 305 ? 27.395 15.375 -33.730 1.00 45.62 305 ILE A C 1
ATOM 2324 O O . ILE A 1 305 ? 27.622 15.511 -32.522 1.00 45.62 305 ILE A O 1
ATOM 2328 N N . PRO A 1 306 ? 27.158 16.428 -34.537 1.00 42.06 306 PRO A N 1
ATOM 2329 C CA . PRO A 1 306 ? 26.997 17.797 -34.049 1.00 42.06 306 PRO A CA 1
ATOM 2330 C C . PRO A 1 306 ? 25.735 17.976 -33.198 1.00 42.06 306 PRO A C 1
ATOM 2332 O O . PRO A 1 306 ? 24.683 17.411 -33.482 1.00 42.06 306 PRO A O 1
ATOM 2335 N N . TYR A 1 307 ? 25.835 18.819 -32.173 1.00 37.75 307 TYR A N 1
ATOM 2336 C CA . TYR A 1 307 ? 24.770 19.059 -31.193 1.00 37.75 307 TYR A CA 1
ATOM 2337 C C . TYR A 1 307 ? 23.452 19.576 -31.807 1.00 37.75 307 TYR A C 1
ATOM 2339 O O . TYR A 1 307 ? 22.374 19.146 -31.404 1.00 37.75 307 TYR A O 1
ATOM 2347 N N . SER A 1 308 ? 23.530 20.463 -32.807 1.00 43.81 308 SER A N 1
ATOM 2348 C CA . SER A 1 308 ? 22.361 21.067 -33.471 1.00 43.81 308 SER A CA 1
ATOM 2349 C C . SER A 1 308 ? 21.441 20.034 -34.118 1.00 43.81 308 SER A C 1
ATOM 2351 O O . SER A 1 308 ? 20.224 20.149 -34.039 1.00 43.81 308 SER A O 1
ATOM 2353 N N . ASP A 1 309 ? 22.023 18.994 -34.712 1.00 44.28 309 ASP A N 1
ATOM 2354 C CA . ASP A 1 309 ? 21.272 17.976 -35.448 1.00 44.28 309 ASP A CA 1
ATOM 2355 C C . ASP A 1 309 ? 20.511 17.041 -34.501 1.00 44.28 309 ASP A C 1
ATOM 2357 O O . ASP A 1 309 ? 19.511 16.427 -34.866 1.00 44.28 309 ASP A O 1
ATOM 2361 N N . ALA A 1 310 ? 20.976 16.935 -33.261 1.00 45.16 310 ALA A N 1
ATOM 2362 C CA . ALA A 1 310 ? 20.395 16.059 -32.268 1.00 45.16 310 ALA A CA 1
ATOM 2363 C C . ALA A 1 310 ? 19.252 16.707 -31.466 1.00 45.16 310 ALA A C 1
ATOM 2365 O O . ALA A 1 310 ? 18.346 15.994 -31.028 1.00 45.16 310 ALA A O 1
ATOM 2366 N N . GLU A 1 311 ? 19.225 18.041 -31.344 1.00 40.00 311 GLU A N 1
ATOM 2367 C CA . GLU A 1 311 ? 18.039 18.768 -30.860 1.00 40.00 311 GLU A CA 1
ATOM 2368 C C . GLU A 1 311 ? 16.844 18.613 -31.814 1.00 40.00 311 GLU A C 1
ATOM 2370 O O . GLU A 1 311 ? 15.711 18.421 -31.364 1.00 40.00 311 GLU A O 1
ATOM 2375 N N . ASP A 1 312 ? 17.086 18.628 -33.127 1.00 41.12 312 ASP A N 1
ATOM 2376 C CA . ASP A 1 312 ? 16.040 18.420 -34.134 1.00 41.12 312 ASP A CA 1
ATOM 2377 C C . ASP A 1 312 ? 15.509 16.976 -34.120 1.00 41.12 312 ASP A C 1
ATOM 2379 O O . ASP A 1 312 ? 14.299 16.753 -34.245 1.00 41.12 312 ASP A O 1
ATOM 2383 N N . ILE A 1 313 ? 16.381 15.989 -33.869 1.00 45.59 313 ILE A N 1
ATOM 2384 C CA . ILE A 1 313 ? 15.968 14.596 -33.643 1.00 45.59 313 ILE A CA 1
ATOM 2385 C C . ILE A 1 313 ? 15.059 14.520 -32.414 1.00 45.59 313 ILE A C 1
ATOM 2387 O O . ILE A 1 313 ? 13.963 13.982 -32.522 1.00 45.59 313 ILE A O 1
ATOM 2391 N N . ALA A 1 314 ? 15.445 15.115 -31.281 1.00 41.78 314 ALA A N 1
ATOM 2392 C CA . ALA A 1 314 ? 14.653 15.079 -30.049 1.00 41.78 314 ALA A CA 1
ATOM 2393 C C . ALA A 1 314 ? 13.260 15.722 -30.203 1.00 41.78 314 ALA A C 1
ATOM 2395 O O . ALA A 1 314 ? 12.275 15.184 -29.697 1.00 41.78 314 ALA A O 1
ATOM 2396 N N . ARG A 1 315 ? 13.146 16.828 -30.954 1.00 39.59 315 ARG A N 1
ATOM 2397 C CA . ARG A 1 315 ? 11.849 17.462 -31.264 1.00 39.59 315 ARG A CA 1
ATOM 2398 C C . ARG A 1 315 ? 10.950 16.576 -32.122 1.00 39.59 315 ARG A C 1
ATOM 2400 O O . ARG A 1 315 ? 9.738 16.566 -31.918 1.00 39.59 315 ARG A O 1
ATOM 2407 N N . SER A 1 316 ? 11.530 15.805 -33.035 1.00 39.16 316 SER A N 1
ATOM 2408 C CA . SER A 1 316 ? 10.794 14.909 -33.936 1.00 39.16 316 SER A CA 1
ATOM 2409 C C . SER A 1 316 ? 10.131 13.731 -33.203 1.00 39.16 316 SER A C 1
ATOM 2411 O O . SER A 1 316 ? 9.117 13.220 -33.664 1.00 39.16 316 SER A O 1
ATOM 2413 N N . LEU A 1 317 ? 10.654 13.335 -32.035 1.00 40.41 317 LEU A N 1
ATOM 2414 C CA . LEU A 1 317 ? 10.149 12.214 -31.221 1.00 40.41 317 LEU A CA 1
ATOM 2415 C C . LEU A 1 317 ? 8.910 12.569 -30.376 1.00 40.41 317 LEU A C 1
ATOM 2417 O O . LEU A 1 317 ? 8.361 11.704 -29.700 1.00 40.41 317 LEU A O 1
ATOM 2421 N N . SER A 1 318 ? 8.476 13.833 -30.387 1.00 35.50 318 SER A N 1
ATOM 2422 C CA . SER A 1 318 ? 7.429 14.355 -29.494 1.00 35.50 318 SER A CA 1
ATOM 2423 C C . SER A 1 318 ? 5.987 14.168 -29.994 1.00 35.50 318 SER A C 1
ATOM 2425 O O . SER A 1 318 ? 5.048 14.635 -29.349 1.00 35.50 318 SER A O 1
ATOM 2427 N N . LEU A 1 319 ? 5.772 13.481 -31.120 1.00 32.03 319 LEU A N 1
ATOM 2428 C CA . LEU A 1 319 ? 4.450 13.328 -31.725 1.00 32.03 319 LEU A CA 1
ATOM 2429 C C . LEU A 1 319 ? 4.206 11.879 -32.178 1.00 32.03 319 LEU A C 1
ATOM 2431 O O . LEU A 1 319 ? 4.977 11.348 -32.966 1.00 32.03 319 LEU A O 1
ATOM 2435 N N . MET A 1 320 ? 3.050 11.337 -31.768 1.00 30.72 320 MET A N 1
ATOM 2436 C CA . MET A 1 320 ? 2.285 10.214 -32.357 1.00 30.72 320 MET A CA 1
ATOM 2437 C C . MET A 1 320 ? 2.193 8.886 -31.567 1.00 30.72 320 MET A C 1
ATOM 2439 O O . MET A 1 320 ? 3.074 8.480 -30.818 1.00 30.72 320 MET A O 1
ATOM 2443 N N . ASN A 1 321 ? 1.002 8.287 -31.694 1.00 31.83 321 ASN A N 1
ATOM 2444 C CA . ASN A 1 321 ? 0.380 7.207 -30.909 1.00 31.83 321 ASN A CA 1
ATOM 2445 C C . ASN A 1 321 ? 0.262 5.908 -31.760 1.00 31.83 321 ASN A C 1
ATOM 2447 O O . ASN A 1 321 ? 0.499 5.970 -32.959 1.00 31.83 321 ASN A O 1
ATOM 2451 N N . PRO A 1 322 ? -0.117 4.740 -31.190 1.00 41.59 322 PRO A N 1
ATOM 2452 C CA . PRO A 1 322 ? 0.673 3.515 -31.378 1.00 41.59 322 PRO A CA 1
ATOM 2453 C C . PRO A 1 322 ? 0.017 2.342 -32.149 1.00 41.59 322 PRO A C 1
ATOM 2455 O O . PRO A 1 322 ? -1.202 2.292 -32.302 1.00 41.59 322 PRO A O 1
ATOM 2458 N N . ILE A 1 323 ? 0.880 1.332 -32.392 1.00 29.00 323 ILE A N 1
ATOM 2459 C CA . ILE A 1 323 ? 0.701 -0.138 -32.563 1.00 29.00 323 ILE A CA 1
ATOM 2460 C C . ILE A 1 323 ? 0.930 -0.656 -33.996 1.00 29.00 323 ILE A C 1
ATOM 2462 O O . ILE A 1 323 ? 0.101 -0.421 -34.863 1.00 29.00 323 ILE A O 1
ATOM 2466 N N . ASP A 1 324 ? 1.986 -1.466 -34.192 1.00 27.31 324 ASP A N 1
ATOM 2467 C CA . ASP A 1 324 ? 1.817 -2.866 -34.626 1.00 27.31 324 ASP A CA 1
ATOM 2468 C C . ASP A 1 324 ? 3.037 -3.755 -34.304 1.00 27.31 324 ASP A C 1
ATOM 2470 O O . ASP A 1 324 ? 4.165 -3.278 -34.149 1.00 27.31 324 ASP A O 1
ATOM 2474 N N . GLU A 1 325 ? 2.770 -5.048 -34.119 1.00 37.25 325 GLU A N 1
ATOM 2475 C CA . GLU A 1 325 ? 3.686 -6.075 -33.617 1.00 37.25 325 GLU A CA 1
ATOM 2476 C C . GLU A 1 325 ? 4.654 -6.617 -34.686 1.00 37.25 325 GLU A C 1
ATOM 2478 O O . GLU A 1 325 ? 4.268 -6.955 -35.800 1.00 37.25 325 GLU A O 1
ATOM 2483 N N . GLY A 1 326 ? 5.911 -6.830 -34.277 1.00 37.19 326 GLY A N 1
ATOM 2484 C CA . GLY A 1 326 ? 6.755 -7.902 -34.810 1.00 37.19 326 GLY A CA 1
ATOM 2485 C C . GLY A 1 326 ? 7.669 -7.561 -35.984 1.00 37.19 326 GLY A C 1
ATOM 2486 O O . GLY A 1 326 ? 7.347 -7.878 -37.117 1.00 37.19 326 GLY A O 1
ATOM 2487 N N . VAL A 1 327 ? 8.893 -7.095 -35.707 1.00 29.36 327 VAL A N 1
ATOM 2488 C CA . VAL A 1 327 ? 10.060 -7.378 -36.566 1.00 29.36 327 VAL A CA 1
ATOM 2489 C C . VAL A 1 327 ? 11.319 -7.429 -35.696 1.00 29.36 327 VAL A C 1
ATOM 2491 O O . VAL A 1 327 ? 11.677 -6.442 -35.059 1.00 29.36 327 VAL A O 1
ATOM 2494 N N . GLY A 1 328 ? 11.993 -8.582 -35.676 1.00 32.72 328 GLY A N 1
ATOM 2495 C CA . GLY A 1 328 ? 13.327 -8.729 -35.097 1.00 32.72 328 GLY A CA 1
ATOM 2496 C C . GLY A 1 328 ? 14.351 -7.939 -35.911 1.00 32.72 328 GLY A C 1
ATOM 2497 O O . GLY A 1 328 ? 14.617 -8.264 -37.067 1.00 32.72 328 GLY A O 1
ATOM 2498 N N . GLY A 1 329 ? 14.909 -6.898 -35.304 1.00 28.56 329 GLY A N 1
ATOM 2499 C CA . GLY A 1 329 ? 16.037 -6.118 -35.808 1.00 28.56 329 GLY A CA 1
ATOM 2500 C C . GLY A 1 329 ? 17.044 -5.864 -34.679 1.00 28.56 329 GLY A C 1
ATOM 2501 O O . GLY A 1 329 ? 16.693 -6.078 -33.520 1.00 28.56 329 GLY A O 1
ATOM 2502 N N . PRO A 1 330 ? 18.286 -5.453 -35.000 1.00 30.61 330 PRO A N 1
ATOM 2503 C CA . PRO A 1 330 ? 19.365 -5.297 -34.020 1.00 30.61 330 PRO A CA 1
ATOM 2504 C C . PRO A 1 330 ? 18.955 -4.312 -32.915 1.00 30.61 330 PRO A C 1
ATOM 2506 O O . PRO A 1 330 ? 18.526 -3.190 -33.202 1.00 30.61 330 PRO A O 1
ATOM 2509 N N . GLU A 1 331 ? 19.011 -4.773 -31.664 1.00 35.59 331 GLU A N 1
ATOM 2510 C CA . GLU A 1 331 ? 18.450 -4.085 -30.500 1.00 35.59 331 GLU A CA 1
ATOM 2511 C C . GLU A 1 331 ? 19.410 -2.999 -30.001 1.00 35.59 331 GLU A C 1
ATOM 2513 O O . GLU A 1 331 ? 20.440 -3.271 -29.391 1.00 35.59 331 GLU A O 1
ATOM 2518 N N . PHE A 1 332 ? 19.041 -1.735 -30.205 1.00 36.78 332 PHE A N 1
ATOM 2519 C CA . PHE A 1 332 ? 19.673 -0.617 -29.510 1.00 36.78 332 PHE A CA 1
ATOM 2520 C C . PHE A 1 332 ? 19.334 -0.731 -28.017 1.00 36.78 332 PHE A C 1
ATOM 2522 O O . PHE A 1 332 ? 18.164 -0.613 -27.641 1.00 36.78 332 PHE A O 1
ATOM 2529 N N . THR A 1 333 ? 20.315 -0.995 -27.148 1.00 39.84 333 THR A N 1
ATOM 2530 C CA . THR A 1 333 ? 19.986 -1.243 -25.738 1.00 39.84 333 THR A CA 1
ATOM 2531 C C . THR A 1 333 ? 19.531 0.046 -25.050 1.00 39.84 333 THR A C 1
ATOM 2533 O O . THR A 1 333 ? 20.053 1.140 -25.277 1.00 39.84 333 THR A O 1
ATOM 2536 N N . PHE A 1 334 ? 18.549 -0.083 -24.160 1.00 42.41 334 PHE A N 1
ATOM 2537 C CA . PHE A 1 334 ? 17.947 1.017 -23.403 1.00 42.41 334 PHE A CA 1
ATOM 2538 C C . PHE A 1 334 ? 18.971 1.955 -22.732 1.00 42.41 334 PHE A C 1
ATOM 2540 O O . PHE A 1 334 ? 18.844 3.179 -22.798 1.00 42.41 334 PHE A O 1
ATOM 2547 N N . CYS A 1 335 ? 20.013 1.386 -22.121 1.00 40.81 335 CYS A N 1
ATOM 2548 C CA . CYS A 1 335 ? 21.054 2.144 -21.428 1.00 40.81 335 CYS A CA 1
ATOM 2549 C C . CYS A 1 335 ? 21.852 3.048 -22.379 1.00 40.81 335 CYS A C 1
ATOM 2551 O O . CYS A 1 335 ? 22.235 4.149 -21.992 1.00 40.81 335 CYS A O 1
ATOM 2553 N N . GLN A 1 336 ? 22.070 2.613 -23.622 1.00 47.19 336 GLN A N 1
ATOM 2554 C CA . GLN A 1 336 ? 22.822 3.369 -24.626 1.00 47.19 336 GLN A CA 1
ATOM 2555 C C . GLN A 1 336 ? 22.017 4.556 -25.162 1.00 47.19 336 GLN A C 1
ATOM 2557 O O . GLN A 1 336 ? 22.581 5.618 -25.414 1.00 47.19 336 GLN A O 1
ATOM 2562 N N . PHE A 1 337 ? 20.695 4.410 -25.295 1.00 50.03 337 PHE A N 1
ATOM 2563 C CA . PHE A 1 337 ? 19.831 5.491 -25.777 1.00 50.03 337 PHE A CA 1
ATOM 2564 C C . PHE A 1 337 ? 19.670 6.601 -24.734 1.00 50.03 337 PHE A C 1
ATOM 2566 O O . PHE A 1 337 ? 19.769 7.784 -25.056 1.00 50.03 337 PHE A O 1
ATOM 2573 N N . LEU A 1 338 ? 19.507 6.232 -23.462 1.00 47.16 338 LEU A N 1
ATOM 2574 C CA . LEU A 1 338 ? 19.484 7.208 -22.373 1.00 47.16 338 LEU A CA 1
ATOM 2575 C C . LEU A 1 338 ? 20.819 7.938 -22.214 1.00 47.16 338 LEU A C 1
ATOM 2577 O O . LEU A 1 338 ? 20.831 9.135 -21.942 1.00 47.16 338 LEU A O 1
ATOM 2581 N N . GLU A 1 339 ? 21.941 7.242 -22.397 1.00 49.19 339 GLU A N 1
ATOM 2582 C CA . GLU A 1 339 ? 23.263 7.865 -22.347 1.00 49.19 339 GLU A CA 1
ATOM 2583 C C . GLU A 1 339 ? 23.471 8.842 -23.516 1.00 49.19 339 GLU A C 1
ATOM 2585 O O . GLU A 1 339 ? 23.957 9.953 -23.305 1.00 49.19 339 GLU A O 1
ATOM 2590 N N . PHE A 1 340 ? 23.002 8.491 -24.720 1.00 50.75 340 PHE A N 1
ATOM 2591 C CA . PHE A 1 340 ? 22.944 9.398 -25.872 1.00 50.75 340 PHE A CA 1
ATOM 2592 C C . PHE A 1 340 ? 22.160 10.680 -25.549 1.00 50.75 340 PHE A C 1
ATOM 2594 O O . PHE A 1 340 ? 22.687 11.782 -25.710 1.00 50.75 340 PHE A O 1
ATOM 2601 N N . LEU A 1 341 ? 20.943 10.560 -25.007 1.00 47.97 341 LEU A N 1
ATOM 2602 C CA . LEU A 1 341 ? 20.128 11.721 -24.637 1.00 47.97 341 LEU A CA 1
ATOM 2603 C C . LEU A 1 341 ? 20.731 12.549 -23.482 1.00 47.97 341 LEU A C 1
ATOM 2605 O O . LEU A 1 341 ? 20.636 13.779 -23.476 1.00 47.97 341 LEU A O 1
ATOM 2609 N N . ARG A 1 342 ? 21.403 11.912 -22.516 1.00 50.25 342 ARG A N 1
ATOM 2610 C CA . ARG A 1 342 ? 22.081 12.607 -21.404 1.00 50.25 342 ARG A CA 1
ATOM 2611 C C . ARG A 1 342 ? 23.310 13.387 -21.857 1.00 50.25 342 ARG A C 1
ATOM 2613 O O . ARG A 1 342 ? 23.559 14.481 -21.344 1.00 50.25 342 ARG A O 1
ATOM 2620 N N . GLN A 1 343 ? 24.077 12.851 -22.803 1.00 47.53 343 GLN A N 1
ATOM 2621 C CA . GLN A 1 343 ? 25.227 13.548 -23.384 1.00 47.53 343 GLN A CA 1
ATOM 2622 C C . GLN A 1 343 ? 24.786 14.754 -24.218 1.00 47.53 343 GLN A C 1
ATOM 2624 O O . GLN A 1 343 ? 25.438 15.798 -24.160 1.00 47.53 343 GLN A O 1
ATOM 2629 N N . LEU A 1 344 ? 23.635 14.650 -24.888 1.00 45.62 344 LEU A N 1
ATOM 2630 C CA . LEU A 1 344 ? 22.993 15.777 -25.558 1.00 45.62 344 LEU A CA 1
ATOM 2631 C C . LEU A 1 344 ? 22.557 16.872 -24.592 1.00 45.62 344 LEU A C 1
ATOM 2633 O O . LEU A 1 344 ? 22.767 18.035 -24.872 1.00 45.62 344 LEU A O 1
ATOM 2637 N N . ARG A 1 345 ? 22.012 16.559 -23.418 1.00 41.88 345 ARG A N 1
ATOM 2638 C CA . ARG A 1 345 ? 21.548 17.610 -22.495 1.00 41.88 345 ARG A CA 1
ATOM 2639 C C . ARG A 1 345 ? 22.679 18.350 -21.771 1.00 41.88 345 ARG A C 1
ATOM 2641 O O . ARG A 1 345 ? 22.518 19.504 -21.383 1.00 41.88 345 ARG A O 1
ATOM 2648 N N . LYS A 1 346 ? 23.825 17.699 -21.545 1.00 43.97 346 LYS A N 1
ATOM 2649 C CA . LYS A 1 346 ? 24.911 18.257 -20.719 1.00 43.97 346 LYS A CA 1
ATOM 2650 C C . LYS A 1 346 ? 25.761 19.323 -21.413 1.00 43.97 346 LYS A C 1
ATOM 2652 O O . LYS A 1 346 ? 26.584 19.929 -20.735 1.00 43.97 346 LYS A O 1
ATOM 2657 N N . GLY A 1 347 ? 25.622 19.545 -22.724 1.00 42.84 347 GLY A N 1
ATOM 2658 C CA . GLY A 1 347 ? 26.394 20.563 -23.458 1.00 42.84 347 GLY A CA 1
ATOM 2659 C C . GLY A 1 347 ? 27.923 20.421 -23.345 1.00 42.84 347 GLY A C 1
ATOM 2660 O O . GLY A 1 347 ? 28.657 21.349 -23.670 1.00 42.84 347 GLY A O 1
ATOM 2661 N N . GLN A 1 348 ? 28.428 19.280 -22.859 1.00 40.81 348 GLN A N 1
ATOM 2662 C CA . GLN A 1 348 ? 29.837 19.101 -22.488 1.00 40.81 348 GLN A CA 1
ATOM 2663 C C . GLN A 1 348 ? 30.752 18.794 -23.679 1.00 40.81 348 GLN A C 1
ATOM 2665 O O . GLN A 1 348 ? 31.957 18.617 -23.503 1.00 40.81 348 GLN A O 1
ATOM 2670 N N . SER A 1 349 ? 30.216 18.748 -24.899 1.00 41.28 349 SER A N 1
ATOM 2671 C CA . SER A 1 349 ? 31.028 18.594 -26.098 1.00 41.28 349 SER A CA 1
ATOM 2672 C C . SER A 1 349 ? 30.333 19.186 -27.319 1.00 41.28 349 SER A C 1
ATOM 2674 O O . SER A 1 349 ? 29.127 19.030 -27.489 1.00 41.28 349 SER A O 1
ATOM 2676 N N . SER A 1 350 ? 31.106 19.826 -28.199 1.00 39.62 350 SER A N 1
ATOM 2677 C CA . SER A 1 350 ? 30.641 20.297 -29.513 1.00 39.62 350 SER A CA 1
ATOM 2678 C C . SER A 1 350 ? 30.282 19.147 -30.463 1.00 39.62 350 SER A C 1
ATOM 2680 O O . SER A 1 350 ? 29.791 19.387 -31.566 1.00 39.62 350 SER A O 1
ATOM 2682 N N . SER A 1 351 ? 30.527 17.899 -30.046 1.00 41.66 351 SER A N 1
ATOM 2683 C CA . SER A 1 351 ? 30.232 16.699 -30.813 1.00 41.66 351 SER A CA 1
ATOM 2684 C C . SER A 1 351 ? 30.208 15.433 -29.944 1.00 41.66 351 SER A C 1
ATOM 2686 O O . SER A 1 351 ? 31.019 15.316 -29.027 1.00 41.66 351 SER A O 1
ATOM 2688 N N . ILE A 1 352 ? 29.339 14.462 -30.241 1.00 43.00 352 ILE A N 1
ATOM 2689 C CA . ILE A 1 352 ? 29.212 13.208 -29.465 1.00 43.00 352 ILE A CA 1
ATOM 2690 C C . ILE A 1 352 ? 29.790 12.035 -30.247 1.00 43.00 352 ILE A C 1
ATOM 2692 O O . ILE A 1 352 ? 29.373 11.829 -31.380 1.00 43.00 352 ILE A O 1
ATOM 2696 N N . SER A 1 353 ? 30.701 11.260 -29.642 1.00 41.97 353 SER A N 1
ATOM 2697 C CA . SER A 1 353 ? 31.317 10.074 -30.259 1.00 41.97 353 SER A CA 1
ATOM 2698 C C . SER A 1 353 ? 30.734 8.764 -29.715 1.00 41.97 353 SER A C 1
ATOM 2700 O O . SER A 1 353 ? 30.939 8.454 -28.546 1.00 41.97 353 SER A O 1
ATOM 2702 N N . VAL A 1 354 ? 30.074 7.967 -30.564 1.00 41.41 354 VAL A N 1
ATOM 2703 C CA . VAL A 1 354 ? 29.545 6.627 -30.213 1.00 41.41 354 VAL A CA 1
ATOM 2704 C C . VAL A 1 354 ? 30.380 5.535 -30.891 1.00 41.41 354 VAL A C 1
ATOM 2706 O O . VAL A 1 354 ? 30.719 5.664 -32.073 1.00 41.41 354 VAL A O 1
ATOM 2709 N N . ARG A 1 355 ? 30.729 4.459 -30.168 1.00 36.31 355 ARG A N 1
ATOM 2710 C CA . ARG A 1 355 ? 31.476 3.317 -30.725 1.00 36.31 355 ARG A CA 1
ATOM 2711 C C . ARG A 1 355 ? 30.553 2.405 -31.529 1.00 36.31 355 ARG A C 1
ATOM 2713 O O . ARG A 1 355 ? 29.584 1.871 -31.005 1.00 36.31 355 ARG A O 1
ATOM 2720 N N . ALA A 1 356 ? 30.917 2.129 -32.779 1.00 34.31 356 ALA A N 1
ATOM 2721 C CA . ALA A 1 356 ? 30.137 1.272 -33.678 1.00 34.31 356 ALA A CA 1
ATOM 2722 C C . ALA A 1 356 ? 29.965 -0.182 -33.191 1.00 34.31 356 ALA A C 1
ATOM 2724 O O . ALA A 1 356 ? 29.007 -0.844 -33.568 1.00 34.31 356 ALA A O 1
ATOM 2725 N N . ALA A 1 357 ? 30.870 -0.681 -32.343 1.00 31.17 357 ALA A N 1
ATOM 2726 C CA . ALA A 1 357 ? 30.784 -2.031 -31.773 1.00 31.17 357 ALA A CA 1
ATOM 2727 C C . ALA A 1 357 ? 29.708 -2.174 -30.680 1.00 31.17 357 ALA A C 1
ATOM 2729 O O . ALA A 1 357 ? 29.385 -3.289 -30.291 1.00 31.17 357 ALA A O 1
ATOM 2730 N N . GLU A 1 358 ? 29.167 -1.060 -30.187 1.00 31.22 358 GLU A N 1
ATOM 2731 C CA . GLU A 1 358 ? 28.102 -1.021 -29.182 1.00 31.22 358 GLU A CA 1
ATOM 2732 C C . GLU A 1 358 ? 26.705 -0.909 -29.834 1.00 31.22 358 GLU A C 1
ATOM 2734 O O . GLU A 1 358 ? 25.709 -0.857 -29.127 1.00 31.22 358 GLU A O 1
ATOM 2739 N N . LEU A 1 359 ? 26.628 -0.888 -31.174 1.00 32.47 359 LEU A N 1
ATOM 2740 C CA . LEU A 1 359 ? 25.412 -0.712 -31.987 1.00 32.47 359 LEU A CA 1
ATOM 2741 C C . LEU A 1 359 ? 24.891 -2.022 -32.630 1.00 32.47 359 LEU A C 1
ATOM 2743 O O . LEU A 1 359 ? 24.112 -1.953 -33.583 1.00 32.47 359 LEU A O 1
ATOM 2747 N N . VAL A 1 360 ? 25.355 -3.190 -32.164 1.00 27.11 360 VAL A N 1
ATOM 2748 C CA . VAL A 1 360 ? 25.004 -4.525 -32.700 1.00 27.11 360 VAL A CA 1
ATOM 2749 C C . VAL A 1 360 ? 24.089 -5.278 -31.752 1.00 27.11 360 VAL A C 1
ATOM 2751 O O . VAL A 1 360 ? 24.465 -5.370 -30.562 1.00 27.11 360 VAL A O 1
#

Sequence (360 aa):
MRFDTVVGEFNVPPALCNPIGIQLISSSKKKRTGETLEVDMYLFAAGRIPNTADMGLDKAGIQIDDRGRVMVDENLETSAKNVYAAGDVLGPPGLASTGIEQGTAAVSAMFGDVYEGSEAEKGSLKFDPKSYLSAPDRFPIGIWTSPEVSYIGLIKDKALEQGIQAVEGRARYADTTRGRVSRSRGMLKLVVDAEQRDLPVIGVSIFGEDACELVHYGMELVQSKRSLRKVLEATHAAVTYHELYKVAAADIDSQLEFGVQLRQVFTMETLNSAKEAFLDAVKKNRRGSKINTGDDGKIPKNLTIPYSDAEDIARSLSLMNPIDEGVGGPEFTFCQFLEFLRQLRKGQSSSISVRAAELV

Secondary structure (DSSP, 8-state):
--TTEEE------SSTTS-EEEEEEETTT-SEEEEEEEES-----S----S-TTS-TTTTT--B-TTSPBPB-TTSBBSSTT-B--SGGG-SS--HHHHHHHHHHHHHHHTT--S---GGGTTS----HHHHHH-GGGS-EEE--SSEEEEEE--HHHHHHTT--EEEEEEEGGGSHHHHHHT---EEEEEEESSSTT-BEEEEEEEETTHHHHHHHHHHHHHTT-BHHHHHH--PPSS-TTHHHHHHHHHHHHHHHHSS-HHHHT-HHHHHHHHHHHHHHHHHHTTTS-----TT-PPPSEEEEEHHHHHHHHHHTT---------------HHHHHHHHHHHHT---SEEEEEGGG--

Radius of gyration: 29.01 Å; chains: 1; bounding box: 78×44×82 Å

Foldseek 3Di:
DPPFKDWDDWDDDPDQDFFTWIFIAGNVPSHTPVDTDTHSDDDDPPDDAAPQPPPCCVVQQFDADPRQATDADQQQHTSRPLDGDFAPSNPPPRDPVRRVLLVVSNVCSSVVVPVPDDPVCPPPDPDGNVCRNPPNLLDKDWDVDVFIKIKHFDDPVRCVVVVFPKDKFKDWLCNALQCVVVVKTKMKIWMFRPVDPQRFTGMIIITIHCRSVLCVVVSCRNVVSPGLVVQCVDDDDHNDPSVRSNRRSVQRVCCVQQVDGPVLCPAPCLVVLLVVLVVVQVVVVVVVDPPPPDPPPDDDQKDKHFLVSVVVSSVVSPDDDDDDDDDDDQDLDPVNVVVVVVVSVVPPDRIDIDGPVSRD

InterPro domains:
  IPR004099 Pyridine nucleotide-disulphide oxidoreductase, dimerisation domain [PF02852] (140-246)
  IPR016156 FAD/NAD-linked reductase, dimerisation domain su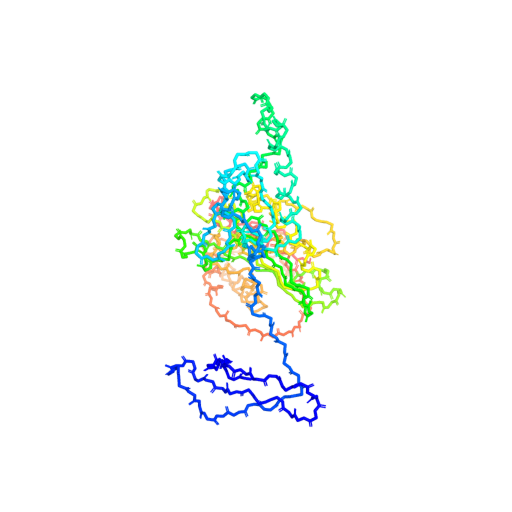perfamily [G3DSA:3.30.390.30] (139-259)
  IPR016156 FAD/NAD-linked reductase, dimerisation domain superfamily [SSF55424] (138-252)
  IPR023753 FAD/NAD(P)-binding domain [PF07992] (30-103)
  IPR036188 FAD/NAD(P)-binding domain superfamily [G3DSA:3.50.50.60] (31-56)
  IPR036188 FAD/NAD(P)-binding domain superfamily [G3DSA:3.50.50.60] (57-112)
  IPR036188 FAD/NAD(P)-binding domain superfamily [SSF51905] (31-115)
  IPR050151 Class-I pyridine nucleotide-disulfide oxidoreductase [PTHR22912] (28-251)